Protein AF-A0A7D9JDL8-F1 (afdb_monomer_lite)

pLDDT: mean 74.22, std 21.0, range [29.42, 94.75]

Secondary structure (DSSP, 8-state):
---S---TT-EEEE-----------------------TTT-TTGGGT--S--TT--TTPPPPPEEEEEEEEEE-----TT-SS--EEEEEEEEE-GGGSTT-GGGGGSS-TTEEEEEEEEEEEEEGGGEEEEEEEEEGGG-SS-HHHHHHTSSSEEEEEEEEETTTTEEEPPPTTTS-------

Organism: Paramuricea clavata (NCBI:txid317549)

InterPro domains:
  IPR001025 Bromo adjacent homology (BAH) domain [PF01426] (50-173)
  IPR001025 Bromo adjacent homology (BAH) domain [PS51038] (44-173)
  IPR001025 Bromo adjacent homology (BAH) domain [SM00439] (42-173)
  IPR043151 Bromo adjacent homology (BAH) domain superfamily [G3DSA:2.30.30.490] (30-184)

Radius of gyration: 22.16 Å; chains: 1; bounding box: 60×51×59 Å

Foldseek 3Di:
DPPDDPPQQWWFFFQPPPPPPPVPPPPVPDPPPPPDDCVVVVPCVVVPPPDPPPDCPPPDDDTWIWRFPDKDWDPPPPVPDPDTFIKTKTFGKADLCRAPVHPVSVPPDDPQEIAGEDPDIDIDTPVRTDTIAGEAECVQDPDHPVVQPVVDPRYHYYHWHAYRVVSDTHGDDPVRHRPPPPDD

Structure (mmCIF, N/CA/C/O backbone):
data_AF-A0A7D9JDL8-F1
#
_entry.id   AF-A0A7D9JDL8-F1
#
loop_
_atom_site.group_PDB
_atom_site.id
_atom_site.type_symbol
_atom_site.label_atom_id
_atom_site.label_alt_id
_atom_site.label_comp_id
_atom_site.label_asym_id
_atom_site.label_entity_id
_atom_site.label_seq_id
_atom_site.pdbx_PDB_ins_code
_atom_site.Cartn_x
_atom_site.Cartn_y
_atom_site.Cartn_z
_atom_site.occupancy
_atom_site.B_iso_or_equiv
_atom_site.auth_seq_id
_atom_site.auth_comp_id
_atom_site.auth_asym_id
_atom_site.auth_atom_id
_atom_site.pdbx_PDB_model_num
ATOM 1 N N . MET A 1 1 ? -19.649 23.077 8.308 1.00 30.38 1 MET A N 1
ATOM 2 C CA . MET A 1 1 ? -20.491 22.086 9.010 1.00 30.38 1 MET A CA 1
ATOM 3 C C . MET A 1 1 ? -20.294 20.727 8.331 1.00 30.38 1 MET A C 1
ATOM 5 O O . MET A 1 1 ? -21.104 20.330 7.518 1.00 30.38 1 MET A O 1
ATOM 9 N N . PHE A 1 2 ? -19.155 20.070 8.585 1.00 30.47 2 PHE A N 1
ATOM 10 C CA . PHE A 1 2 ? -18.796 18.731 8.063 1.00 30.47 2 PHE A CA 1
ATOM 11 C C . PHE A 1 2 ? -18.402 17.808 9.229 1.00 30.47 2 PHE A C 1
ATOM 13 O O . PHE A 1 2 ? -17.437 17.055 9.185 1.00 30.47 2 PHE A O 1
ATOM 20 N N . LEU A 1 3 ? -19.135 17.930 10.332 1.00 36.91 3 LEU A N 1
ATOM 21 C CA . LEU A 1 3 ? -19.056 17.024 11.466 1.00 36.91 3 LEU A CA 1
ATOM 22 C C . LEU A 1 3 ? -20.367 16.261 11.454 1.00 36.91 3 LEU A C 1
ATOM 24 O O . LEU A 1 3 ? -21.379 16.869 11.779 1.00 36.91 3 LEU A O 1
ATOM 28 N N . LEU A 1 4 ? -20.338 15.011 10.987 1.00 34.53 4 LEU A N 1
ATOM 29 C CA . LEU A 1 4 ? -21.202 13.883 11.363 1.00 34.53 4 LEU A CA 1
ATOM 30 C C . LEU A 1 4 ? -21.017 12.773 10.313 1.00 34.53 4 LEU A C 1
ATOM 32 O O . LEU A 1 4 ? -21.373 12.945 9.152 1.00 34.53 4 LEU A O 1
ATOM 36 N N . GLY A 1 5 ? -20.450 11.637 10.730 1.00 32.81 5 GLY A N 1
ATOM 37 C CA . GLY A 1 5 ? -20.475 10.403 9.934 1.00 32.81 5 GLY A CA 1
ATOM 38 C C . GLY A 1 5 ? -19.151 9.931 9.328 1.00 32.81 5 GLY A C 1
ATOM 39 O O . GLY A 1 5 ? -19.154 9.368 8.238 1.00 32.81 5 GLY A O 1
ATOM 40 N N . LEU A 1 6 ? -18.014 10.090 10.013 1.00 34.62 6 LEU A N 1
ATOM 41 C CA . LEU A 1 6 ? -16.835 9.269 9.704 1.00 34.62 6 LEU A CA 1
ATOM 42 C C . LEU A 1 6 ? -17.062 7.856 10.260 1.00 34.62 6 LEU A C 1
ATOM 44 O O . LEU A 1 6 ? -16.602 7.514 11.348 1.00 34.62 6 LEU A O 1
ATOM 48 N N . ASN A 1 7 ? -17.785 7.028 9.499 1.00 35.50 7 ASN A N 1
ATOM 49 C CA . ASN A 1 7 ? -17.611 5.582 9.592 1.00 35.50 7 ASN A CA 1
ATOM 50 C C . ASN A 1 7 ? -16.109 5.310 9.424 1.00 35.50 7 ASN A C 1
ATOM 52 O O . ASN A 1 7 ? -15.508 5.744 8.438 1.00 35.50 7 ASN A O 1
ATOM 56 N N . ARG A 1 8 ? -15.490 4.658 10.415 1.00 42.56 8 ARG A N 1
ATOM 57 C CA . ARG A 1 8 ? -14.040 4.395 10.513 1.00 42.56 8 ARG A CA 1
ATOM 58 C C . ARG A 1 8 ? -13.533 3.365 9.484 1.00 42.56 8 ARG A C 1
ATOM 60 O O . ARG A 1 8 ? -12.759 2.482 9.815 1.00 42.56 8 ARG A O 1
ATOM 67 N N . THR A 1 9 ? -13.999 3.449 8.243 1.00 43.00 9 THR A N 1
ATOM 68 C CA . THR A 1 9 ? -13.564 2.627 7.100 1.00 43.00 9 THR A CA 1
ATOM 69 C C . THR A 1 9 ? -13.003 3.484 5.962 1.00 43.00 9 THR A C 1
A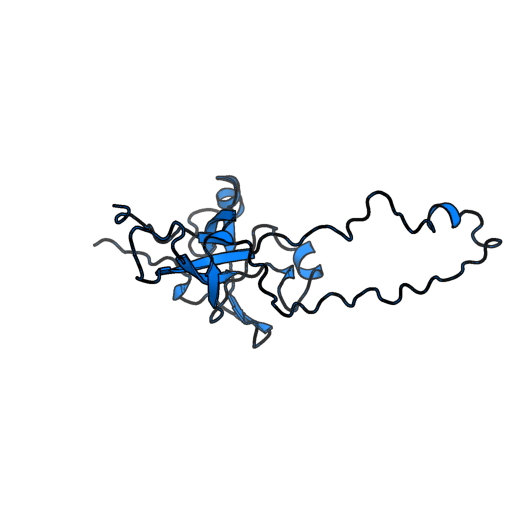TOM 71 O O . THR A 1 9 ? -12.722 2.989 4.871 1.00 43.00 9 THR A O 1
ATOM 74 N N . CYS A 1 10 ? -12.849 4.794 6.185 1.00 36.12 10 CYS A N 1
ATOM 75 C CA . CYS A 1 10 ? -12.261 5.709 5.214 1.00 36.12 10 CYS A CA 1
ATOM 76 C C . CYS A 1 10 ? -10.733 5.630 5.270 1.00 36.12 10 CYS A C 1
ATOM 78 O O . CYS A 1 10 ? -10.086 6.387 5.991 1.00 36.12 10 CYS A O 1
ATOM 80 N N . HIS A 1 11 ? -10.166 4.724 4.483 1.00 53.50 11 HIS A N 1
ATOM 81 C CA . HIS A 1 11 ? -8.738 4.698 4.193 1.00 53.50 11 HIS A CA 1
ATOM 82 C C . HIS A 1 11 ? -8.458 5.589 2.964 1.00 53.50 11 HIS A C 1
ATOM 84 O O . HIS A 1 11 ? -9.351 5.817 2.148 1.00 53.50 11 HIS A O 1
ATOM 90 N N . LEU A 1 12 ? -7.270 6.186 2.840 1.00 52.00 12 LEU A N 1
ATOM 91 C CA . LEU A 1 12 ? -6.959 7.092 1.724 1.00 52.00 12 LEU A CA 1
ATOM 92 C C . LEU A 1 12 ? -5.696 6.650 0.980 1.00 52.00 12 LEU A C 1
ATOM 94 O O . LEU A 1 12 ? -4.758 6.087 1.547 1.00 52.00 12 LEU A O 1
ATOM 98 N N . VAL A 1 13 ? -5.675 6.956 -0.313 1.00 47.75 13 VAL A N 1
ATOM 99 C CA . VAL A 1 13 ? -4.488 6.881 -1.156 1.00 47.75 13 VAL A CA 1
ATOM 100 C C . VAL A 1 13 ? -3.773 8.216 -1.034 1.00 47.75 13 VAL A C 1
ATOM 102 O O . VAL A 1 13 ? -4.297 9.268 -1.412 1.00 47.75 13 VAL A O 1
ATOM 105 N N . VAL A 1 14 ? -2.561 8.181 -0.498 1.00 43.88 14 VAL A N 1
ATOM 106 C CA . VAL A 1 14 ? -1.738 9.373 -0.321 1.00 43.88 14 VAL A CA 1
ATOM 107 C C . VAL A 1 14 ? -0.562 9.260 -1.285 1.00 43.88 14 VAL A C 1
ATOM 109 O O . VAL A 1 14 ? 0.191 8.289 -1.223 1.00 43.88 14 VAL A O 1
ATOM 112 N N . SER A 1 15 ? -0.332 10.249 -2.153 1.00 37.44 15 SER A N 1
ATOM 113 C CA . SER A 1 15 ? 0.959 10.358 -2.840 1.00 37.44 15 SER A CA 1
ATOM 114 C C . SER A 1 15 ? 2.001 10.834 -1.835 1.00 37.44 15 SER A C 1
ATOM 116 O O . SER A 1 15 ? 2.380 12.000 -1.773 1.00 37.44 15 SER A O 1
ATOM 118 N N . LEU A 1 16 ? 2.466 9.922 -0.993 1.00 35.41 16 LEU A N 1
ATOM 119 C CA . LEU A 1 16 ? 3.656 10.160 -0.205 1.00 35.41 16 LEU A CA 1
ATOM 120 C C . LEU A 1 16 ? 4.865 10.032 -1.131 1.00 35.41 16 LEU A C 1
ATOM 122 O O . LEU A 1 16 ? 5.422 8.948 -1.282 1.00 35.41 16 LEU A O 1
ATOM 126 N N . SER A 1 17 ? 5.335 11.157 -1.664 1.00 29.42 17 SER A N 1
ATOM 127 C CA . SER A 1 17 ? 6.759 11.344 -1.944 1.00 29.42 17 SER A CA 1
ATOM 128 C C . SER A 1 17 ? 7.499 11.563 -0.615 1.00 29.42 17 SER A C 1
ATOM 130 O O . SER A 1 17 ? 8.186 12.563 -0.425 1.00 29.42 17 SER A O 1
ATOM 132 N N . ILE A 1 18 ? 7.294 10.676 0.365 1.00 32.50 18 ILE A N 1
ATOM 133 C CA . ILE A 1 18 ? 8.200 10.616 1.505 1.00 32.50 18 ILE A CA 1
ATOM 134 C C . ILE A 1 18 ? 9.367 9.776 1.038 1.00 32.50 18 ILE A C 1
ATOM 136 O O . ILE A 1 18 ? 9.206 8.610 0.677 1.00 32.50 18 ILE A O 1
ATOM 140 N N . SER A 1 19 ? 10.531 10.410 1.060 1.00 31.20 19 SER A N 1
ATOM 141 C CA . SER A 1 19 ? 11.849 9.804 1.109 1.00 31.20 19 SER A CA 1
ATOM 142 C C . SER A 1 19 ? 11.923 8.880 2.324 1.00 31.20 19 SER A C 1
ATOM 144 O O . SER A 1 19 ? 12.571 9.142 3.330 1.00 31.20 19 SER A O 1
ATOM 146 N N . MET A 1 20 ? 11.236 7.745 2.234 1.00 30.97 20 MET A N 1
ATOM 147 C CA . MET A 1 20 ? 11.777 6.542 2.814 1.00 30.97 20 MET A CA 1
ATOM 148 C C . MET A 1 20 ? 13.122 6.389 2.119 1.00 30.97 20 MET A C 1
ATOM 150 O O . MET A 1 20 ? 13.188 6.483 0.889 1.00 30.97 20 MET A O 1
ATOM 154 N N . ALA A 1 21 ? 14.180 6.176 2.892 1.00 31.84 21 ALA A N 1
ATOM 155 C CA . ALA A 1 21 ? 15.341 5.472 2.387 1.00 31.84 21 ALA A CA 1
ATOM 156 C C . ALA A 1 21 ? 14.851 4.075 1.976 1.00 31.84 21 ALA A C 1
ATOM 158 O O . ALA A 1 21 ? 15.057 3.080 2.660 1.00 31.84 21 ALA A O 1
ATOM 159 N N . LEU A 1 22 ? 14.108 4.012 0.869 1.00 32.44 22 LEU A N 1
ATOM 160 C CA . LEU A 1 22 ? 14.162 2.875 -0.001 1.00 32.44 22 LEU A CA 1
ATOM 161 C C . LEU A 1 22 ? 15.651 2.699 -0.221 1.00 32.44 22 LEU A C 1
ATOM 163 O O . LEU A 1 22 ? 16.353 3.661 -0.549 1.00 32.44 22 LEU A O 1
ATOM 167 N N . ILE A 1 23 ? 16.117 1.483 0.011 1.00 37.50 23 ILE A N 1
ATOM 168 C CA . ILE A 1 23 ? 17.278 0.989 -0.697 1.00 37.50 23 ILE A CA 1
ATOM 169 C C . ILE A 1 23 ? 16.930 1.282 -2.152 1.00 37.50 23 ILE A C 1
ATOM 171 O O . ILE A 1 23 ? 16.104 0.591 -2.752 1.00 37.50 23 ILE A O 1
ATOM 175 N N . LEU A 1 24 ? 17.418 2.420 -2.656 1.00 32.19 24 LEU A N 1
ATOM 176 C CA . LEU A 1 24 ? 17.366 2.715 -4.066 1.00 32.19 24 LEU A CA 1
ATOM 177 C C . LEU A 1 24 ? 17.965 1.454 -4.680 1.00 32.19 24 LEU A C 1
ATOM 179 O O . LEU A 1 24 ? 19.016 1.011 -4.188 1.00 32.19 24 LEU A O 1
ATOM 183 N N . PRO A 1 25 ? 17.307 0.815 -5.669 1.00 36.47 25 PRO A N 1
ATOM 184 C CA . PRO A 1 25 ? 18.034 -0.161 -6.461 1.00 36.47 25 PRO A CA 1
ATOM 185 C C . PRO A 1 25 ? 19.350 0.532 -6.815 1.00 36.47 25 PRO A C 1
ATOM 187 O O . PRO A 1 25 ? 19.291 1.732 -7.127 1.00 36.47 25 PRO A O 1
ATOM 190 N N . PRO A 1 26 ? 20.508 -0.133 -6.624 1.00 32.75 26 PRO A N 1
ATOM 191 C CA . PRO A 1 26 ? 21.785 0.500 -6.902 1.00 32.75 26 PRO A CA 1
ATOM 192 C C . PRO A 1 26 ? 21.605 1.201 -8.234 1.00 32.75 26 PRO A C 1
ATOM 194 O O . PRO A 1 26 ? 21.107 0.580 -9.182 1.00 32.75 26 PRO A O 1
ATOM 197 N N . THR A 1 27 ? 21.871 2.511 -8.264 1.00 35.88 27 THR A N 1
ATOM 198 C CA . THR A 1 27 ? 21.974 3.220 -9.533 1.00 35.88 27 THR A CA 1
ATOM 199 C C . THR A 1 27 ? 22.737 2.278 -10.435 1.00 35.88 27 THR A C 1
ATOM 201 O O . THR A 1 27 ? 23.792 1.783 -10.025 1.00 35.88 27 THR A O 1
ATOM 204 N N . ILE A 1 28 ? 22.184 1.952 -11.602 1.00 44.97 28 ILE A N 1
ATOM 205 C CA . ILE A 1 28 ? 22.940 1.256 -12.637 1.00 44.97 28 ILE A CA 1
ATOM 206 C C . ILE A 1 28 ? 23.969 2.289 -13.107 1.00 44.97 28 ILE A C 1
ATOM 208 O O . ILE A 1 28 ? 23.844 2.904 -14.152 1.00 44.97 28 ILE A O 1
ATOM 212 N N . SER A 1 29 ? 24.933 2.595 -12.245 1.00 41.69 29 SER A N 1
ATOM 213 C CA . SER A 1 29 ? 26.002 3.545 -12.468 1.00 41.69 29 SER A CA 1
ATOM 214 C C . SER A 1 29 ? 27.197 2.846 -13.088 1.00 41.69 29 SER A C 1
ATOM 216 O O . SER A 1 29 ? 28.222 3.483 -13.225 1.00 41.69 29 SER A O 1
ATOM 218 N N . ASN A 1 30 ? 27.060 1.574 -13.473 1.00 43.72 30 ASN A N 1
ATOM 219 C CA . ASN A 1 30 ? 27.974 0.851 -14.346 1.00 43.72 30 ASN A CA 1
ATOM 220 C C . ASN A 1 30 ? 27.194 -0.274 -15.041 1.00 43.72 30 ASN A C 1
ATOM 222 O O . ASN A 1 30 ? 27.239 -1.426 -14.615 1.00 43.72 30 ASN A O 1
ATOM 226 N N . MET A 1 31 ? 26.445 0.045 -16.098 1.00 46.19 31 MET A N 1
ATOM 227 C CA . MET A 1 31 ? 26.263 -0.957 -17.147 1.00 46.19 31 MET A CA 1
ATOM 228 C C . MET A 1 31 ? 27.616 -0.982 -17.856 1.00 46.19 31 MET A C 1
ATOM 230 O O . MET A 1 31 ? 27.936 -0.057 -18.598 1.00 46.19 31 MET A O 1
ATOM 234 N N . GLU A 1 32 ? 28.477 -1.945 -17.519 1.00 51.28 32 GLU A N 1
ATOM 235 C CA . GLU A 1 32 ? 29.675 -2.182 -18.321 1.00 51.28 32 GLU A CA 1
ATOM 236 C C . GLU A 1 32 ? 29.197 -2.393 -19.757 1.00 51.28 32 GLU A C 1
ATOM 238 O O . GLU A 1 32 ? 28.489 -3.360 -20.046 1.00 51.28 32 GLU A O 1
ATOM 243 N N . PHE A 1 33 ? 29.531 -1.457 -20.649 1.00 55.22 33 PHE A N 1
ATOM 244 C CA . PHE A 1 33 ? 29.400 -1.679 -22.080 1.00 55.22 33 PHE A CA 1
ATOM 245 C C . PHE A 1 33 ? 30.353 -2.809 -22.428 1.00 55.22 33 PHE A C 1
ATOM 247 O O . PHE A 1 33 ? 31.533 -2.597 -22.711 1.00 55.22 33 PHE A O 1
ATOM 254 N N . HIS A 1 34 ? 29.843 -4.031 -22.353 1.00 62.25 34 HIS A N 1
ATOM 255 C CA . HIS A 1 34 ? 30.564 -5.183 -22.830 1.00 62.25 34 HIS A CA 1
ATOM 256 C C . HIS A 1 34 ? 30.683 -5.000 -24.340 1.00 62.25 34 HIS A C 1
ATOM 258 O O . HIS A 1 34 ? 29.689 -5.012 -25.068 1.00 62.25 34 HIS A O 1
ATOM 264 N N . LYS A 1 35 ? 31.898 -4.724 -24.810 1.00 67.50 35 LYS A N 1
ATOM 265 C CA . LYS A 1 35 ? 32.172 -4.641 -26.238 1.00 67.50 35 LYS A CA 1
ATOM 266 C C . LYS A 1 35 ? 32.136 -6.071 -26.766 1.00 67.50 35 LYS A C 1
ATOM 268 O O . LYS A 1 35 ? 33.035 -6.855 -26.472 1.00 67.50 35 LYS A O 1
ATOM 273 N N . TYR A 1 36 ? 31.045 -6.425 -27.435 1.00 75.94 36 TYR A N 1
ATOM 274 C CA . TYR A 1 36 ? 30.898 -7.729 -28.073 1.00 75.94 36 TYR A CA 1
ATOM 275 C C . TYR A 1 36 ? 31.704 -7.751 -29.370 1.00 75.94 36 TYR A C 1
ATOM 277 O O . TYR A 1 36 ? 31.821 -6.726 -30.043 1.00 75.94 36 TYR A O 1
ATOM 285 N N . ASP A 1 37 ? 32.282 -8.906 -29.685 1.00 82.81 37 ASP A N 1
ATOM 286 C CA . ASP A 1 37 ? 32.950 -9.130 -30.961 1.00 82.81 37 ASP A CA 1
ATOM 287 C C . ASP A 1 37 ? 31.902 -9.156 -32.086 1.00 82.81 37 ASP A C 1
ATOM 289 O O . ASP A 1 37 ? 30.947 -9.937 -32.040 1.00 82.81 37 ASP A O 1
ATOM 293 N N . GLU A 1 38 ? 32.052 -8.269 -33.069 1.00 78.88 38 GLU A N 1
ATOM 294 C CA . GLU A 1 38 ? 31.129 -8.144 -34.201 1.00 78.88 38 GLU A CA 1
ATOM 295 C C . GLU A 1 38 ? 31.294 -9.296 -35.204 1.00 78.88 38 GLU A C 1
ATOM 297 O O . GLU A 1 38 ? 30.359 -9.578 -35.948 1.00 78.88 38 GLU A O 1
ATOM 302 N N . ASP A 1 39 ? 32.421 -10.016 -35.184 1.00 84.56 39 ASP A N 1
ATOM 303 C CA . ASP A 1 39 ? 32.604 -11.210 -36.017 1.00 84.56 39 ASP A CA 1
ATOM 304 C C . ASP A 1 39 ? 31.838 -12.420 -35.447 1.00 84.56 39 ASP A C 1
ATOM 306 O O . ASP A 1 39 ? 31.309 -13.245 -36.198 1.00 84.56 39 ASP A O 1
ATOM 310 N N . GLU A 1 40 ? 31.719 -12.513 -34.117 1.00 90.56 40 GLU A N 1
ATOM 311 C CA . GLU A 1 40 ? 30.946 -13.560 -33.434 1.00 90.56 40 GLU A CA 1
ATOM 312 C C . GLU A 1 40 ? 29.445 -13.213 -33.363 1.00 90.56 40 GLU A C 1
ATOM 314 O O . GLU A 1 40 ? 28.590 -14.080 -33.564 1.00 90.56 40 GLU A O 1
ATOM 319 N N . TYR A 1 41 ? 29.106 -11.935 -33.130 1.00 84.31 41 TYR A N 1
ATOM 320 C CA . TYR A 1 41 ? 27.728 -11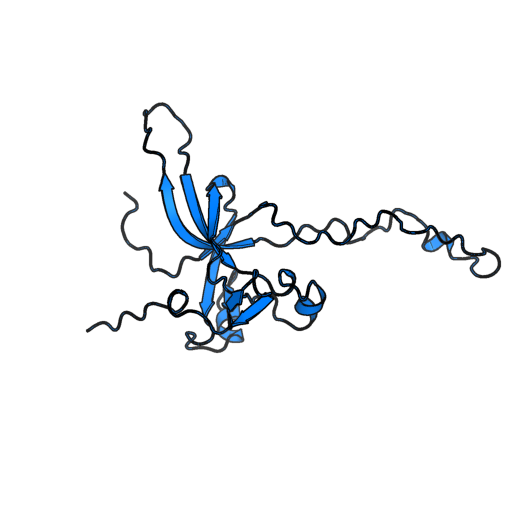.434 -33.027 1.00 84.31 41 TYR A CA 1
ATOM 321 C C . TYR A 1 41 ? 27.449 -10.271 -34.003 1.00 84.31 41 TYR A C 1
ATOM 323 O O . TYR A 1 41 ? 27.132 -9.159 -33.561 1.00 84.31 41 TYR A O 1
ATOM 331 N N . PRO A 1 42 ? 27.447 -10.515 -35.328 1.00 87.12 42 PRO A N 1
ATOM 332 C CA . PRO A 1 42 ? 27.342 -9.469 -36.359 1.00 87.12 42 PRO A CA 1
ATOM 333 C C . PRO A 1 42 ? 26.036 -8.668 -36.333 1.00 87.12 42 PRO A C 1
ATOM 335 O O . PRO A 1 42 ? 25.947 -7.586 -36.904 1.00 87.12 42 PRO A O 1
ATOM 338 N N . GLU A 1 43 ? 25.004 -9.165 -35.648 1.00 86.56 43 GLU A N 1
ATOM 339 C CA . GLU A 1 43 ? 23.704 -8.498 -35.523 1.00 86.56 43 GLU A CA 1
ATOM 340 C C . GLU A 1 43 ? 23.476 -7.855 -34.138 1.00 86.56 43 GLU A C 1
ATOM 342 O O . GLU A 1 43 ? 22.366 -7.397 -33.846 1.00 86.56 43 GLU A O 1
ATOM 347 N N . TYR A 1 44 ? 24.494 -7.796 -33.263 1.00 81.50 44 TYR A N 1
ATOM 348 C CA . TYR A 1 44 ? 24.370 -7.189 -31.926 1.00 81.50 44 TYR A CA 1
ATOM 349 C C . TYR A 1 44 ? 23.980 -5.701 -31.982 1.00 81.50 44 TYR A C 1
ATOM 351 O O . TYR A 1 44 ? 23.254 -5.223 -31.106 1.00 81.50 44 TYR A O 1
ATOM 359 N N . TYR A 1 45 ? 24.342 -4.997 -33.063 1.00 79.88 45 TYR A N 1
ATOM 360 C CA . TYR A 1 45 ? 23.959 -3.599 -33.302 1.00 79.88 45 TYR A CA 1
ATOM 361 C C . TYR A 1 45 ? 22.438 -3.360 -33.242 1.00 79.88 45 TYR A C 1
ATOM 363 O O . TYR A 1 45 ? 21.990 -2.260 -32.926 1.00 79.88 45 TYR A O 1
ATOM 371 N N . ARG A 1 46 ? 21.613 -4.391 -33.493 1.00 81.00 46 ARG A N 1
ATOM 372 C CA . ARG A 1 46 ? 20.146 -4.297 -33.376 1.00 81.00 46 ARG A CA 1
ATOM 373 C C . ARG A 1 46 ? 19.649 -4.177 -31.932 1.00 81.00 46 ARG A C 1
ATOM 375 O O . ARG A 1 46 ? 18.472 -3.891 -31.727 1.00 81.00 46 ARG A O 1
ATOM 382 N N . LYS A 1 47 ? 20.505 -4.447 -30.941 1.00 76.56 47 LYS A N 1
ATOM 383 C CA . LYS A 1 47 ? 20.193 -4.412 -29.501 1.00 76.56 47 LYS A CA 1
ATOM 384 C C . LYS A 1 47 ? 20.990 -3.361 -28.729 1.00 76.56 47 LYS A C 1
ATOM 386 O O . LYS A 1 47 ? 20.593 -3.020 -27.622 1.00 76.56 47 LYS A O 1
ATOM 391 N N . SER A 1 48 ? 22.095 -2.866 -29.287 1.00 65.06 48 SER A N 1
ATOM 392 C CA . SER A 1 48 ? 23.031 -1.961 -28.611 1.00 65.06 48 SER A CA 1
ATOM 393 C C . SER A 1 48 ? 22.624 -0.488 -28.638 1.00 65.06 48 SER A C 1
ATOM 395 O O . SER A 1 48 ? 23.387 0.352 -28.177 1.00 65.06 48 SER A O 1
ATOM 397 N N . SER A 1 49 ? 21.472 -0.137 -29.218 1.00 65.62 49 SER A N 1
ATOM 398 C CA . SER A 1 49 ? 20.993 1.240 -29.160 1.00 65.62 49 SER A CA 1
ATOM 399 C C . SER A 1 49 ? 20.564 1.570 -27.730 1.00 65.62 49 SER A C 1
ATOM 401 O O . SER A 1 49 ? 19.588 0.999 -27.241 1.00 65.62 49 SER A O 1
ATOM 403 N N . ASP A 1 50 ? 21.241 2.535 -27.106 1.00 60.25 50 ASP A N 1
ATOM 404 C CA . ASP A 1 50 ? 20.961 3.054 -25.752 1.00 60.25 50 ASP A CA 1
ATOM 405 C C . ASP A 1 50 ? 19.492 3.440 -25.545 1.00 60.25 50 ASP A C 1
ATOM 407 O O . ASP A 1 50 ? 18.957 3.414 -24.437 1.00 60.25 50 ASP A O 1
ATOM 411 N N . TYR A 1 51 ? 18.812 3.774 -26.639 1.00 61.81 51 TYR A N 1
ATOM 412 C CA . TYR A 1 51 ? 17.393 4.058 -26.663 1.00 61.81 51 TYR A CA 1
ATOM 413 C C . TYR A 1 51 ? 16.578 2.802 -27.000 1.00 61.81 51 TYR A C 1
ATOM 415 O O . TYR A 1 51 ? 16.156 2.583 -28.139 1.00 61.81 51 TYR A O 1
ATOM 423 N N . ILE A 1 52 ? 16.311 1.979 -25.984 1.00 65.94 52 ILE A N 1
ATOM 424 C CA . ILE A 1 52 ? 15.325 0.899 -26.085 1.00 65.94 52 ILE A CA 1
ATOM 425 C C . ILE A 1 52 ? 13.933 1.534 -26.046 1.00 65.94 52 ILE A C 1
ATOM 427 O O . ILE A 1 52 ? 13.405 1.892 -24.989 1.00 65.94 52 ILE A O 1
ATOM 431 N N . LYS A 1 53 ? 13.314 1.677 -27.220 1.00 65.50 53 LYS A N 1
ATOM 432 C CA . LYS A 1 53 ? 11.919 2.111 -27.333 1.00 65.50 53 LYS A CA 1
ATOM 433 C C . LYS A 1 53 ? 11.026 1.115 -26.582 1.00 65.50 53 LYS A C 1
ATOM 435 O O . LYS A 1 53 ? 10.919 -0.040 -26.983 1.00 65.50 53 LYS A O 1
ATOM 440 N N . GLY A 1 54 ? 10.385 1.570 -25.505 1.00 66.62 54 GLY A N 1
ATOM 441 C CA . GLY A 1 54 ? 9.573 0.719 -24.627 1.00 66.62 54 GLY A CA 1
ATOM 442 C C . GLY A 1 54 ? 10.296 0.201 -23.379 1.00 66.62 54 GLY A C 1
ATOM 443 O O . GLY A 1 54 ? 9.806 -0.738 -22.757 1.00 66.62 54 GLY A O 1
ATOM 444 N N . SER A 1 55 ? 11.438 0.785 -22.995 1.00 74.88 55 SER A N 1
ATOM 445 C CA . SER A 1 55 ? 12.012 0.524 -21.672 1.00 74.88 55 SER A CA 1
ATOM 446 C C . SER A 1 55 ? 11.074 1.010 -20.562 1.00 74.88 55 SER A C 1
ATOM 448 O O . SER A 1 55 ? 10.613 2.149 -20.581 1.00 74.88 55 SER A O 1
ATOM 450 N N . ASN A 1 56 ? 10.836 0.157 -19.563 1.00 75.69 56 ASN A N 1
ATOM 451 C CA . ASN A 1 56 ? 10.044 0.484 -18.372 1.00 75.69 56 ASN A CA 1
ATOM 452 C C . ASN A 1 56 ? 10.896 1.072 -17.229 1.00 75.69 56 ASN A C 1
ATOM 454 O O . ASN A 1 56 ? 10.443 1.107 -16.086 1.00 75.69 56 ASN A O 1
ATOM 458 N N . THR A 1 57 ? 12.126 1.523 -17.504 1.00 73.75 57 THR A N 1
ATOM 459 C CA . THR A 1 57 ? 13.019 2.108 -16.485 1.00 73.75 57 THR A CA 1
ATOM 460 C C . THR A 1 57 ? 12.441 3.354 -15.819 1.00 73.75 57 THR A C 1
ATOM 462 O O . THR A 1 57 ? 12.683 3.560 -14.634 1.00 73.75 57 THR A O 1
ATOM 465 N N . ASP A 1 58 ? 11.635 4.135 -16.541 1.00 77.19 58 ASP A N 1
ATOM 466 C CA . ASP A 1 58 ? 11.070 5.397 -16.044 1.00 77.19 58 ASP A CA 1
ATOM 467 C C . ASP A 1 58 ? 9.654 5.246 -15.462 1.00 77.19 58 ASP A C 1
ATOM 469 O O . ASP A 1 58 ? 8.972 6.239 -15.204 1.00 77.19 58 ASP A O 1
ATOM 473 N N . VAL A 1 59 ? 9.174 4.011 -15.261 1.00 82.12 59 VAL A N 1
ATOM 474 C CA . VAL A 1 59 ? 7.842 3.782 -14.687 1.00 82.12 59 VAL A CA 1
ATOM 475 C C . VAL A 1 59 ? 7.837 4.235 -13.220 1.00 82.12 59 VAL A C 1
ATOM 477 O O . VAL A 1 59 ? 8.601 3.699 -12.409 1.00 82.12 59 VAL A O 1
ATOM 480 N N . PRO A 1 60 ? 6.982 5.206 -12.841 1.00 85.75 60 PRO A N 1
ATOM 481 C CA . PRO A 1 60 ? 6.931 5.694 -11.473 1.00 85.75 60 PRO A CA 1
ATOM 482 C C . PRO A 1 60 ? 6.394 4.620 -10.525 1.00 85.75 60 PRO A C 1
ATOM 484 O O . PRO A 1 60 ? 5.622 3.737 -10.904 1.00 85.75 60 PRO A O 1
ATOM 487 N N . GLN A 1 61 ? 6.776 4.725 -9.254 1.00 85.56 61 GLN A N 1
ATOM 488 C CA . GLN A 1 61 ? 6.262 3.832 -8.220 1.00 85.56 61 GLN A CA 1
ATOM 489 C C . GLN A 1 61 ? 4.746 4.002 -8.035 1.00 85.56 61 GLN A C 1
ATOM 491 O O . GLN A 1 61 ? 4.234 5.120 -8.156 1.00 85.56 61 GLN A O 1
ATOM 496 N N . PRO A 1 62 ? 4.027 2.919 -7.682 1.00 89.19 62 PRO A N 1
ATOM 497 C CA . PRO A 1 62 ? 2.607 3.002 -7.378 1.00 89.19 62 PRO A CA 1
ATOM 498 C C . PRO A 1 62 ? 2.354 3.912 -6.171 1.00 89.19 62 PRO A C 1
ATOM 500 O O . PRO A 1 62 ? 3.232 4.137 -5.330 1.00 89.19 62 PRO A O 1
ATOM 503 N N . PHE A 1 63 ? 1.119 4.400 -6.052 1.00 90.31 63 PHE A N 1
ATOM 504 C CA . PHE A 1 63 ? 0.739 5.247 -4.928 1.00 90.31 63 PHE A CA 1
ATOM 505 C C . PHE A 1 63 ? 0.946 4.546 -3.584 1.00 90.31 63 PHE A C 1
ATOM 507 O O . PHE A 1 63 ? 0.718 3.337 -3.433 1.00 90.31 63 PHE A O 1
ATOM 514 N N . ARG A 1 64 ? 1.340 5.345 -2.591 1.00 89.62 64 ARG A N 1
ATOM 515 C CA . ARG A 1 64 ? 1.415 4.910 -1.201 1.00 89.62 64 ARG A CA 1
ATOM 516 C C . ARG A 1 64 ? 0.016 4.919 -0.599 1.00 89.62 64 ARG A C 1
ATOM 518 O O . ARG A 1 64 ? -0.843 5.727 -0.950 1.00 89.62 64 ARG A O 1
ATOM 525 N N . ILE A 1 65 ? -0.220 3.987 0.307 1.00 90.25 65 ILE A N 1
ATOM 526 C CA . ILE A 1 65 ? -1.532 3.793 0.910 1.00 90.25 65 ILE A CA 1
ATOM 527 C C . ILE A 1 65 ? -1.393 4.004 2.413 1.00 90.25 65 ILE A C 1
ATOM 529 O O . ILE A 1 65 ? -0.413 3.571 3.025 1.00 90.25 65 ILE A O 1
ATOM 533 N N . GLY A 1 66 ? -2.349 4.726 2.995 1.00 90.12 66 GLY A N 1
ATOM 534 C CA . GLY A 1 66 ? -2.324 5.079 4.404 1.00 90.12 66 GLY A CA 1
ATOM 535 C C . GLY A 1 66 ? -3.716 5.141 5.017 1.00 90.12 66 GLY A C 1
ATOM 536 O O . GLY A 1 66 ? -4.696 5.535 4.387 1.00 90.12 66 GLY A O 1
ATOM 537 N N . GLU A 1 67 ? -3.806 4.780 6.288 1.00 87.38 67 GLU A N 1
ATOM 538 C CA . GLU A 1 67 ? -5.001 5.019 7.090 1.00 87.38 67 GLU A CA 1
ATOM 539 C C . GLU A 1 67 ? -4.880 6.357 7.814 1.00 87.38 67 GLU A C 1
ATOM 541 O O . GLU A 1 67 ? -3.855 6.633 8.431 1.00 87.38 67 GLU A O 1
ATOM 546 N N . ILE A 1 68 ? -5.922 7.187 7.785 1.00 87.88 68 ILE A N 1
ATOM 547 C CA . ILE A 1 68 ? -5.923 8.437 8.548 1.00 87.88 68 ILE A CA 1
ATOM 548 C C . ILE A 1 68 ? -6.161 8.132 10.024 1.00 87.88 68 ILE A C 1
ATOM 550 O O . ILE A 1 68 ? -7.215 7.627 10.399 1.00 87.88 68 ILE A O 1
ATOM 554 N N . LEU A 1 69 ? -5.218 8.536 10.867 1.00 87.75 69 LEU A N 1
ATOM 555 C CA . LEU A 1 69 ? -5.367 8.495 12.318 1.00 87.75 69 LEU A CA 1
ATOM 556 C C . LEU A 1 69 ? -5.921 9.810 12.864 1.00 87.75 69 LEU A C 1
ATOM 558 O O . LEU A 1 69 ? -6.777 9.812 13.745 1.00 87.75 69 LEU A O 1
ATOM 562 N N . SER A 1 70 ? -5.432 10.944 12.358 1.00 88.00 70 SER A N 1
ATOM 563 C CA . SER A 1 70 ? -5.927 12.256 12.769 1.00 88.00 70 SER A CA 1
ATOM 564 C C . SER A 1 70 ? -5.763 13.311 11.683 1.00 88.00 70 SER A C 1
ATOM 566 O O . SER A 1 70 ? -4.891 13.225 10.817 1.00 88.00 70 SE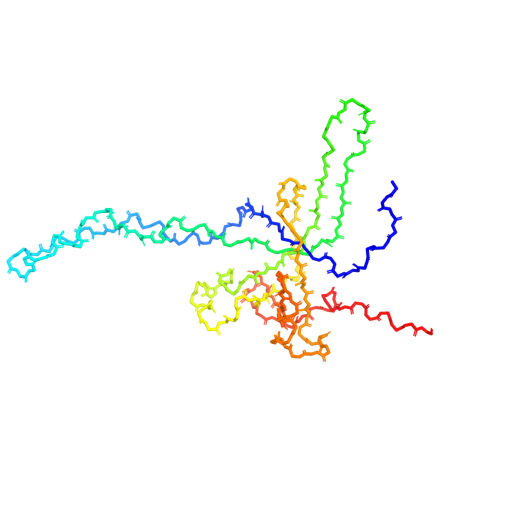R A O 1
ATOM 568 N N . ILE A 1 71 ? -6.622 14.325 11.753 1.00 90.06 71 ILE A N 1
ATOM 569 C CA . ILE A 1 71 ? -6.591 15.510 10.900 1.00 90.06 71 ILE A CA 1
ATOM 570 C C . ILE A 1 71 ? -6.313 16.696 11.814 1.00 90.06 71 ILE A C 1
ATOM 572 O O . ILE A 1 71 ? -7.025 16.913 12.793 1.00 90.06 71 ILE A O 1
ATOM 576 N N . THR A 1 72 ? -5.254 17.438 11.516 1.00 88.56 72 THR A N 1
ATOM 577 C CA . THR A 1 72 ? -4.807 18.586 12.306 1.00 88.56 72 THR A CA 1
ATOM 578 C C . THR A 1 72 ? -4.737 19.821 11.424 1.00 88.56 72 THR A C 1
ATOM 580 O O . THR A 1 72 ? -4.202 19.765 10.318 1.00 88.56 72 THR A O 1
ATOM 583 N N . CYS A 1 73 ? -5.251 20.938 11.929 1.00 83.75 73 CYS A N 1
ATOM 584 C CA . CYS A 1 73 ? -5.207 22.235 11.262 1.00 83.75 73 CYS A CA 1
ATOM 585 C C . CYS A 1 73 ? -4.597 23.249 12.228 1.00 83.75 73 CYS A C 1
ATOM 587 O O . CYS A 1 73 ? -4.934 23.247 13.415 1.00 83.75 73 CYS A O 1
ATOM 589 N N . LYS A 1 74 ? -3.715 24.130 11.749 1.00 75.44 74 LYS A N 1
ATOM 590 C CA . LYS A 1 74 ? -3.249 25.252 12.575 1.00 75.44 74 LYS A CA 1
ATOM 591 C C . LYS A 1 74 ? -4.358 26.296 12.702 1.00 75.44 74 LYS A C 1
ATOM 593 O O . LYS A 1 74 ? -4.941 26.710 11.709 1.00 75.44 74 LYS A O 1
ATOM 598 N N . ALA A 1 75 ? -4.618 26.745 13.927 1.00 59.88 75 ALA A N 1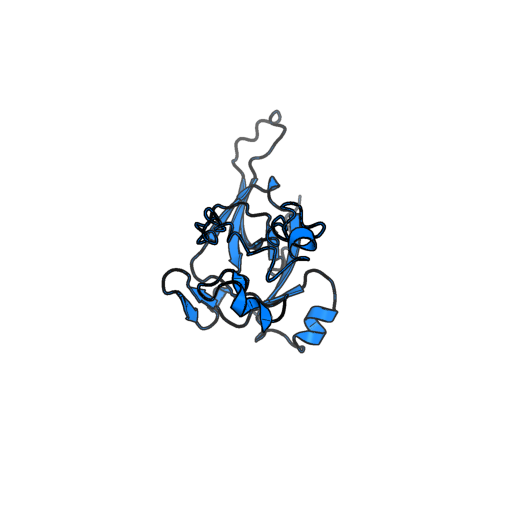
ATOM 599 C CA . ALA A 1 75 ? -5.712 27.655 14.266 1.00 59.88 75 ALA A CA 1
ATOM 600 C C . ALA A 1 75 ? -5.453 29.139 13.928 1.00 59.88 75 ALA A C 1
ATOM 602 O O . ALA A 1 75 ? -6.156 30.001 14.446 1.00 59.88 75 ALA A O 1
ATOM 603 N N . SER A 1 76 ? -4.470 29.479 13.085 1.00 55.66 76 SER A N 1
ATOM 604 C CA . SER A 1 76 ? -4.292 30.868 12.636 1.00 55.66 76 SER A CA 1
ATOM 605 C C . SER A 1 76 ? -5.267 31.153 11.492 1.00 55.66 76 SER A C 1
ATOM 607 O O . SER A 1 76 ? -4.893 31.259 10.333 1.00 55.66 76 SER A O 1
ATOM 609 N N . TYR A 1 77 ? -6.558 31.186 11.817 1.00 54.03 77 TYR A N 1
ATOM 610 C CA . TYR A 1 77 ? -7.607 31.598 10.894 1.00 54.03 77 TYR A CA 1
ATOM 611 C C . TYR A 1 77 ? -7.714 33.129 10.944 1.00 54.03 77 TYR A C 1
ATOM 613 O O . TYR A 1 77 ? -8.646 33.707 11.489 1.00 54.03 77 TYR A O 1
ATOM 621 N N . SER A 1 78 ? -6.744 33.840 10.375 1.00 53.72 78 SER A N 1
ATOM 622 C CA . SER A 1 78 ? -7.104 35.162 9.861 1.00 53.72 78 SER A CA 1
ATOM 623 C C . SER A 1 78 ? -7.943 34.911 8.613 1.00 53.72 78 SER A C 1
ATOM 625 O O . SER A 1 78 ? -7.514 34.172 7.734 1.00 53.72 78 SER A O 1
ATOM 627 N N . LEU A 1 79 ? -9.124 35.527 8.506 1.00 54.97 79 LEU A N 1
ATOM 628 C CA . LEU A 1 79 ? -10.060 35.433 7.364 1.00 54.97 79 LEU A CA 1
ATOM 629 C C . LEU A 1 79 ? -9.450 35.876 6.001 1.00 54.97 79 LEU A C 1
ATOM 631 O O . LEU A 1 79 ? -10.170 36.043 5.025 1.00 54.97 79 LEU A O 1
ATOM 635 N N . LYS A 1 80 ? -8.134 36.128 5.967 1.00 56.50 80 LYS A N 1
ATOM 636 C CA . LYS A 1 80 ? -7.312 36.626 4.863 1.00 56.50 80 LYS A CA 1
ATOM 637 C C . LYS A 1 80 ? -6.335 35.593 4.286 1.00 56.50 80 LYS A C 1
ATOM 639 O O . LYS A 1 80 ? -5.791 35.873 3.226 1.00 56.50 80 LYS A O 1
ATOM 644 N N . ASP A 1 81 ? -6.099 34.453 4.941 1.00 55.78 81 ASP A N 1
ATOM 645 C CA . ASP A 1 81 ? -5.215 33.417 4.389 1.00 55.78 81 ASP A CA 1
ATOM 646 C C . ASP A 1 81 ? -6.019 32.420 3.546 1.00 55.78 81 ASP A C 1
ATOM 648 O O . ASP A 1 81 ? -6.858 31.673 4.049 1.00 55.78 81 ASP A O 1
ATOM 652 N N . GLU A 1 82 ? -5.751 32.411 2.240 1.00 56.31 82 GLU A N 1
ATOM 653 C CA . GLU A 1 82 ? -6.462 31.607 1.235 1.00 56.31 82 GLU A CA 1
ATOM 654 C C . GLU A 1 82 ? -6.150 30.099 1.302 1.00 56.31 82 GLU A C 1
ATOM 656 O O . GLU A 1 82 ? -6.775 29.308 0.596 1.00 56.31 82 GLU A O 1
ATOM 661 N N . THR A 1 83 ? -5.219 29.653 2.158 1.00 58.19 83 THR A N 1
ATOM 662 C CA . THR A 1 83 ? -4.859 28.229 2.271 1.00 58.19 83 THR A CA 1
ATOM 663 C C . THR A 1 83 ? -4.705 27.781 3.725 1.00 58.19 83 THR A C 1
ATOM 665 O O . THR A 1 83 ? -3.790 28.179 4.441 1.00 58.19 83 THR A O 1
ATOM 668 N N . ALA A 1 84 ? -5.605 26.909 4.184 1.00 65.81 84 ALA A N 1
ATOM 669 C CA . ALA A 1 84 ? -5.463 26.258 5.483 1.00 65.81 84 ALA A CA 1
ATOM 670 C C . ALA A 1 84 ? -4.317 25.222 5.435 1.00 65.81 84 ALA A C 1
ATOM 672 O O . ALA A 1 84 ? -4.351 24.304 4.614 1.00 65.81 84 ALA A O 1
ATOM 673 N N . ASP A 1 85 ? -3.326 25.329 6.334 1.00 80.25 85 ASP A N 1
ATOM 674 C CA . ASP A 1 85 ? -2.268 24.317 6.547 1.00 80.25 85 ASP A CA 1
ATOM 675 C C . ASP A 1 85 ? -2.879 23.074 7.224 1.00 80.25 85 ASP A C 1
ATOM 677 O O . ASP A 1 85 ? -2.819 22.908 8.449 1.00 80.25 85 ASP A O 1
ATOM 681 N N . ILE A 1 86 ? -3.559 22.243 6.424 1.00 86.75 86 ILE A N 1
ATOM 682 C CA . ILE A 1 86 ? -4.184 20.988 6.855 1.00 86.75 86 ILE A CA 1
ATOM 683 C C . ILE A 1 86 ? -3.171 19.853 6.718 1.00 86.75 86 ILE A C 1
ATOM 685 O O . ILE A 1 86 ? -2.675 19.555 5.626 1.00 86.75 86 ILE A O 1
ATOM 689 N N . LYS A 1 87 ? -2.922 19.173 7.837 1.00 89.56 87 LYS A N 1
ATOM 690 C CA . LYS A 1 87 ? -2.013 18.032 7.935 1.00 89.56 87 LYS A CA 1
ATOM 691 C C . LYS A 1 87 ? -2.749 16.795 8.419 1.00 89.56 87 LYS A C 1
ATOM 693 O O . LYS A 1 87 ? -3.541 16.857 9.359 1.00 89.56 87 LYS A O 1
ATOM 698 N N . LEU A 1 88 ? -2.444 15.663 7.805 1.00 89.19 88 LEU A N 1
ATOM 699 C CA . LEU A 1 88 ? -2.997 14.356 8.130 1.00 89.19 88 LEU A CA 1
ATOM 700 C C . LEU A 1 88 ? -1.903 13.520 8.787 1.00 89.19 88 LEU A C 1
ATOM 702 O O . LEU A 1 88 ? -0.818 13.372 8.227 1.00 89.19 88 LEU A O 1
ATOM 706 N N . LYS A 1 89 ? -2.183 12.949 9.957 1.00 90.31 89 LYS A N 1
ATOM 707 C CA . LYS A 1 89 ? -1.368 11.872 10.519 1.00 90.31 89 LYS A CA 1
ATOM 708 C C . LYS A 1 89 ? -1.903 10.562 9.964 1.00 90.31 89 LYS A C 1
ATOM 710 O O . LYS A 1 89 ? -3.051 10.211 10.234 1.00 90.31 89 LYS A O 1
ATOM 715 N N . VAL A 1 90 ? -1.081 9.852 9.203 1.00 89.62 90 VAL A N 1
ATOM 716 C CA . VAL A 1 90 ? -1.449 8.593 8.555 1.00 89.62 90 VAL A CA 1
ATOM 717 C C . VAL A 1 90 ? -0.613 7.434 9.077 1.00 89.62 90 VAL A C 1
ATOM 719 O O . VAL A 1 90 ? 0.580 7.591 9.331 1.00 89.62 90 VAL A O 1
ATOM 722 N N . ARG A 1 91 ? -1.232 6.267 9.233 1.00 88.38 91 ARG A N 1
ATOM 723 C CA . ARG A 1 91 ? -0.567 4.989 9.484 1.00 88.38 91 ARG A CA 1
ATOM 724 C C . ARG A 1 91 ? -0.233 4.345 8.143 1.00 88.38 91 ARG A C 1
ATOM 726 O O . ARG A 1 91 ? -1.087 4.307 7.258 1.00 88.38 91 ARG A O 1
ATOM 733 N N . LYS A 1 92 ? 1.015 3.921 7.953 1.00 90.44 92 LYS A N 1
ATOM 734 C CA . LYS A 1 92 ? 1.492 3.442 6.648 1.00 90.44 92 LYS A CA 1
ATOM 735 C C . LYS A 1 92 ? 0.992 2.026 6.355 1.00 90.44 92 LYS A C 1
ATOM 737 O O . LYS A 1 92 ? 0.963 1.175 7.238 1.00 90.44 92 LYS A O 1
ATOM 742 N N . LEU A 1 93 ? 0.672 1.759 5.094 1.00 90.88 93 LEU A N 1
ATOM 743 C CA . LEU A 1 93 ? 0.538 0.400 4.586 1.00 90.88 93 LEU A CA 1
ATOM 744 C C . LEU A 1 93 ? 1.612 0.134 3.534 1.00 90.88 93 LEU A C 1
ATOM 746 O O . LEU A 1 93 ? 1.902 0.975 2.680 1.00 90.88 93 LEU A O 1
ATOM 750 N N . TYR A 1 94 ? 2.206 -1.046 3.625 1.00 91.69 94 TYR A N 1
ATOM 751 C CA . TYR A 1 94 ? 3.292 -1.504 2.777 1.00 91.69 94 TYR A CA 1
ATOM 752 C C . TYR A 1 94 ? 2.759 -2.436 1.700 1.00 91.69 94 TYR A C 1
ATOM 754 O O . TYR A 1 94 ? 1.996 -3.352 1.989 1.00 91.69 94 TYR A O 1
ATOM 762 N N . ARG A 1 95 ? 3.189 -2.238 0.455 1.00 92.81 95 ARG A N 1
ATOM 763 C CA . ARG A 1 95 ? 3.031 -3.271 -0.571 1.00 92.81 95 ARG A CA 1
ATOM 764 C C . ARG A 1 95 ? 4.110 -4.349 -0.393 1.00 92.81 95 ARG A C 1
ATOM 766 O O . ARG A 1 95 ? 5.160 -4.034 0.178 1.00 92.81 95 ARG A O 1
ATOM 773 N N . PRO A 1 96 ? 3.909 -5.587 -0.874 1.00 92.44 96 PRO A N 1
ATOM 774 C CA . PRO A 1 96 ? 4.906 -6.654 -0.760 1.00 92.44 96 PRO A CA 1
ATOM 775 C C . PRO A 1 96 ? 6.297 -6.250 -1.268 1.00 92.44 96 PRO A C 1
ATOM 777 O O . PRO A 1 96 ? 7.301 -6.520 -0.609 1.00 92.44 96 PRO A O 1
ATOM 780 N N . GLU A 1 97 ? 6.365 -5.504 -2.371 1.00 90.31 97 GLU A N 1
ATOM 781 C CA . GLU A 1 97 ? 7.606 -4.983 -2.948 1.00 90.31 97 GLU A CA 1
ATOM 782 C C . GLU A 1 97 ? 8.287 -3.885 -2.117 1.00 90.31 97 GLU A C 1
ATOM 784 O O . GLU A 1 97 ? 9.433 -3.529 -2.384 1.00 90.31 97 GLU A O 1
ATOM 789 N N . ASN A 1 98 ? 7.601 -3.318 -1.121 1.00 89.88 98 ASN A N 1
ATOM 790 C CA . ASN A 1 98 ? 8.160 -2.319 -0.210 1.00 89.88 98 ASN A CA 1
ATOM 791 C C . ASN A 1 98 ? 8.775 -2.931 1.057 1.00 89.88 98 ASN A C 1
ATOM 793 O O . ASN A 1 98 ? 9.337 -2.194 1.866 1.00 89.88 98 ASN A O 1
ATOM 797 N N . THR A 1 99 ? 8.654 -4.245 1.244 1.00 88.75 99 THR A N 1
ATOM 798 C CA . THR A 1 99 ? 9.287 -4.970 2.353 1.00 88.75 99 THR A CA 1
ATOM 799 C C . THR A 1 99 ? 10.756 -5.280 2.042 1.00 88.75 99 THR A C 1
ATOM 801 O O . THR A 1 99 ? 11.220 -5.097 0.914 1.00 88.75 99 THR A O 1
ATOM 804 N N . HIS A 1 100 ? 11.495 -5.817 3.018 1.00 87.62 100 HIS A N 1
ATOM 805 C CA . HIS A 1 100 ? 12.880 -6.270 2.822 1.00 87.62 100 HIS A CA 1
ATOM 806 C C . HIS A 1 100 ? 13.032 -7.333 1.712 1.00 87.62 100 HIS A C 1
ATOM 808 O O . HIS A 1 100 ? 14.123 -7.514 1.180 1.00 87.62 100 HIS A O 1
ATOM 814 N N . LYS A 1 101 ? 11.944 -8.022 1.335 1.00 84.94 101 LYS A N 1
ATOM 815 C CA . LYS A 1 101 ? 11.932 -9.044 0.275 1.00 84.94 101 LYS A CA 1
ATOM 816 C C . LYS A 1 101 ? 12.052 -8.445 -1.136 1.00 84.94 101 LYS A C 1
ATOM 818 O O . LYS A 1 101 ? 12.361 -9.166 -2.088 1.00 84.94 101 LYS A O 1
ATOM 823 N N . GLY A 1 102 ? 11.824 -7.136 -1.278 1.00 84.94 102 GLY A N 1
ATOM 824 C CA . GLY A 1 102 ? 11.958 -6.393 -2.529 1.00 84.94 102 GLY A CA 1
ATOM 825 C C . GLY A 1 102 ? 10.979 -6.823 -3.629 1.00 84.94 102 GLY A C 1
ATOM 826 O O . GLY A 1 102 ? 9.998 -7.529 -3.391 1.00 84.94 102 GLY A O 1
ATOM 827 N N . ALA A 1 103 ? 11.261 -6.407 -4.868 1.00 84.44 103 ALA A N 1
ATOM 828 C CA . ALA A 1 103 ? 10.350 -6.555 -6.012 1.00 84.44 103 ALA A CA 1
ATOM 829 C C . ALA A 1 103 ? 9.927 -8.004 -6.312 1.00 84.44 103 ALA A C 1
ATOM 831 O O . ALA A 1 103 ? 8.808 -8.235 -6.761 1.00 84.44 103 ALA A O 1
ATOM 832 N N . LYS A 1 104 ? 10.786 -8.989 -6.016 1.00 86.69 104 LYS A N 1
ATOM 833 C CA . LYS A 1 104 ? 10.500 -10.412 -6.263 1.00 86.69 104 LYS A CA 1
ATOM 834 C C . LYS A 1 104 ? 9.297 -10.917 -5.467 1.00 86.69 104 LYS A C 1
ATOM 836 O O . LYS A 1 104 ? 8.577 -11.791 -5.940 1.00 86.69 104 LYS A O 1
ATOM 841 N N . CYS A 1 105 ? 9.053 -10.345 -4.288 1.00 83.19 105 CYS A N 1
ATOM 842 C CA . CYS A 1 105 ? 7.901 -10.698 -3.464 1.00 83.19 105 CYS A CA 1
ATOM 843 C C . CYS A 1 105 ? 6.568 -10.307 -4.122 1.00 83.19 105 CYS A C 1
ATOM 845 O O . CYS A 1 105 ? 5.550 -10.954 -3.887 1.00 83.19 105 CYS A O 1
ATOM 847 N N . GLY A 1 106 ? 6.579 -9.278 -4.974 1.00 83.06 106 GLY A N 1
ATOM 848 C CA . GLY A 1 106 ? 5.407 -8.822 -5.719 1.00 83.06 106 GLY A CA 1
ATOM 849 C C . GLY A 1 106 ? 4.956 -9.778 -6.829 1.00 83.06 106 GLY A C 1
ATOM 850 O O . GLY A 1 106 ? 3.836 -9.664 -7.302 1.00 83.06 106 GLY A O 1
ATOM 851 N N . TYR A 1 107 ? 5.794 -10.731 -7.261 1.00 87.50 107 TYR A N 1
ATOM 852 C CA . TYR A 1 107 ? 5.474 -11.592 -8.413 1.00 87.50 107 TYR A CA 1
ATOM 853 C C . TYR A 1 107 ? 4.456 -12.691 -8.106 1.00 87.50 107 TYR A C 1
ATOM 855 O O . TYR A 1 107 ? 3.772 -13.160 -9.010 1.00 87.50 107 TYR A O 1
ATOM 863 N N . GLN A 1 108 ? 4.387 -13.128 -6.849 1.00 87.81 108 GLN A N 1
ATOM 864 C CA . GLN A 1 108 ? 3.519 -14.224 -6.403 1.00 87.81 108 GLN A CA 1
ATOM 865 C C . GLN A 1 108 ? 2.395 -13.745 -5.478 1.00 87.81 108 GLN A C 1
ATOM 867 O O . GLN A 1 108 ? 1.669 -14.563 -4.920 1.00 87.81 108 GLN A O 1
ATOM 872 N N . THR A 1 109 ? 2.279 -12.435 -5.271 1.00 91.81 109 THR A N 1
AT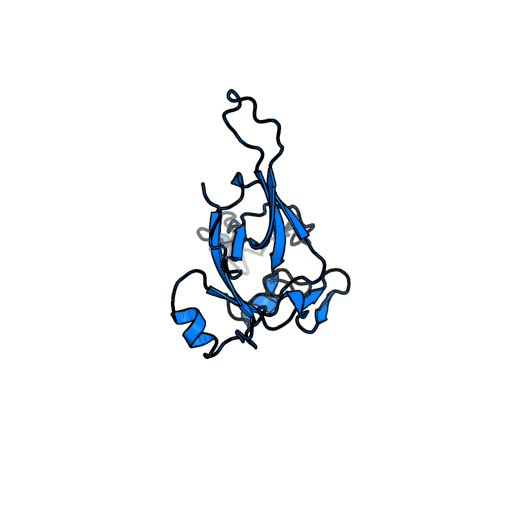OM 873 C CA . THR A 1 109 ? 1.292 -11.837 -4.373 1.00 91.81 109 THR A CA 1
ATOM 874 C C . THR A 1 109 ? 0.255 -11.054 -5.164 1.00 91.81 109 THR A C 1
ATOM 876 O O . THR A 1 109 ? 0.526 -10.553 -6.255 1.00 91.81 109 THR A O 1
ATOM 879 N N . ASP A 1 110 ? -0.953 -10.958 -4.613 1.00 92.81 110 ASP A N 1
ATOM 880 C CA . ASP A 1 110 ? -2.025 -10.188 -5.233 1.00 92.81 110 ASP A CA 1
ATOM 881 C C . ASP A 1 110 ? -1.678 -8.692 -5.234 1.00 92.81 110 ASP A C 1
ATOM 883 O O . ASP A 1 110 ? -1.234 -8.143 -4.226 1.00 92.81 110 ASP A O 1
ATOM 887 N N . TYR A 1 111 ? -1.970 -7.988 -6.332 1.00 91.75 111 TYR A N 1
ATOM 888 C CA . TYR A 1 111 ? -1.721 -6.539 -6.448 1.00 91.75 111 TYR A CA 1
ATOM 889 C C . TYR A 1 111 ? -2.449 -5.690 -5.390 1.00 91.75 111 TYR A C 1
ATOM 891 O O . TYR A 1 111 ? -2.039 -4.562 -5.086 1.00 91.75 111 TYR A O 1
ATOM 899 N N . ASN A 1 112 ? -3.540 -6.232 -4.842 1.00 93.19 112 ASN A N 1
ATOM 900 C CA . ASN A 1 112 ? -4.383 -5.584 -3.842 1.00 93.19 112 ASN A CA 1
ATOM 901 C C . ASN A 1 112 ? -4.006 -5.959 -2.396 1.00 93.19 112 ASN A C 1
ATOM 903 O O . ASN A 1 112 ? -4.634 -5.449 -1.464 1.00 93.19 112 ASN A O 1
ATOM 907 N N . LEU A 1 113 ? -3.002 -6.825 -2.203 1.00 94.50 113 LEU A N 1
ATOM 908 C CA . LEU A 1 113 ? -2.493 -7.207 -0.889 1.00 94.50 113 LEU A CA 1
ATOM 909 C C . LEU A 1 113 ? -1.595 -6.108 -0.314 1.00 94.50 113 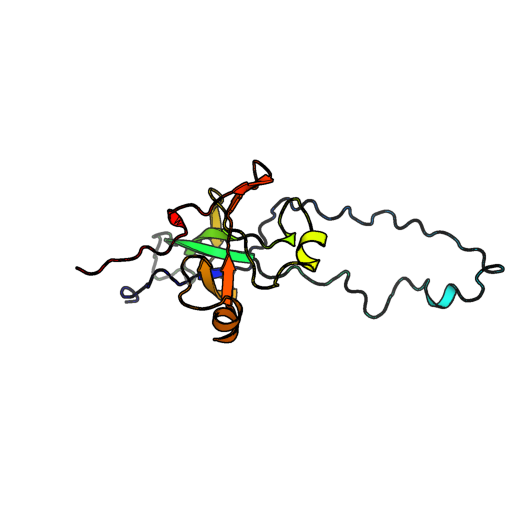LEU A C 1
ATOM 911 O O . LEU A 1 113 ? -0.712 -5.576 -0.989 1.00 94.50 113 LEU A O 1
ATOM 915 N N . LEU A 1 114 ? -1.798 -5.809 0.964 1.00 93.62 114 LEU A N 1
ATOM 916 C CA . LEU A 1 114 ? -0.986 -4.892 1.751 1.00 93.62 114 LEU A CA 1
ATOM 917 C C . LEU A 1 114 ? -0.549 -5.539 3.069 1.00 93.62 114 LEU A C 1
ATOM 919 O O . LEU A 1 114 ? -1.162 -6.486 3.558 1.00 93.62 114 LEU A O 1
ATOM 923 N N . TYR A 1 115 ? 0.483 -4.954 3.664 1.00 92.69 115 TYR A N 1
ATOM 924 C CA . TYR A 1 115 ? 0.934 -5.196 5.025 1.00 92.69 115 TYR A CA 1
ATOM 925 C C . TYR A 1 115 ? 0.691 -3.951 5.867 1.00 92.69 115 TYR A C 1
ATOM 927 O O . TYR A 1 115 ? 1.069 -2.839 5.484 1.00 92.69 115 TYR A O 1
ATOM 935 N N . CYS A 1 116 ? 0.063 -4.121 7.022 1.00 90.94 116 CYS A N 1
ATOM 936 C CA . CYS A 1 116 ? -0.227 -3.005 7.907 1.00 90.94 116 CYS A CA 1
ATOM 937 C C . CYS A 1 116 ? 0.984 -2.687 8.806 1.00 90.94 116 CYS A C 1
ATOM 939 O O . CYS A 1 116 ? 1.627 -3.601 9.320 1.00 90.94 116 CYS A O 1
ATOM 941 N N . SER A 1 117 ? 1.335 -1.411 9.000 1.00 87.75 117 SER A N 1
ATOM 942 C CA . SER A 1 117 ? 2.424 -1.049 9.920 1.00 87.75 117 SER A CA 1
ATOM 943 C C . SER A 1 117 ? 1.944 -0.999 11.374 1.00 87.75 117 SER A C 1
ATOM 945 O O . SER A 1 117 ? 0.845 -0.526 11.661 1.00 87.75 117 SER A O 1
ATOM 947 N N . ILE A 1 118 ? 2.773 -1.454 12.316 1.00 78.62 118 ILE A N 1
ATOM 948 C CA . ILE A 1 118 ? 2.424 -1.432 13.747 1.00 78.62 118 ILE A CA 1
ATOM 949 C C . ILE A 1 118 ? 2.630 -0.025 14.328 1.00 78.62 118 ILE A C 1
ATOM 951 O O . ILE A 1 118 ? 1.677 0.612 14.765 1.00 78.62 118 ILE A O 1
ATOM 955 N N . GLU A 1 119 ? 3.853 0.508 14.263 1.00 76.19 119 GLU A N 1
ATOM 956 C CA . GLU A 1 119 ? 4.205 1.788 14.911 1.00 76.19 119 GLU A CA 1
ATOM 957 C C . GLU A 1 119 ? 4.484 2.936 13.931 1.00 76.19 119 GLU A C 1
ATOM 959 O O . GLU A 1 119 ? 4.719 4.079 14.334 1.00 76.19 119 GLU A O 1
ATOM 964 N N . GLU A 1 120 ? 4.495 2.665 12.626 1.00 79.62 120 GLU A N 1
ATOM 965 C CA . GLU A 1 120 ? 4.914 3.676 11.664 1.00 79.62 120 GLU A CA 1
ATOM 966 C C . GLU A 1 120 ? 3.783 4.602 11.241 1.00 79.62 120 GLU A C 1
ATOM 968 O O . GLU A 1 120 ? 2.878 4.224 10.488 1.00 79.62 120 GLU A O 1
ATOM 973 N N . THR A 1 121 ? 3.919 5.862 11.651 1.00 86.94 121 THR A N 1
ATOM 974 C CA . THR A 1 121 ? 3.045 6.954 11.232 1.00 86.94 121 THR A CA 1
ATOM 975 C C . THR A 1 121 ? 3.828 8.024 10.478 1.00 86.94 121 THR A C 1
ATOM 977 O O . THR A 1 121 ? 5.021 8.222 10.701 1.00 86.94 121 THR A O 1
ATOM 980 N N . ALA A 1 122 ? 3.159 8.703 9.553 1.00 88.00 122 ALA A N 1
ATOM 981 C CA . ALA A 1 122 ? 3.694 9.821 8.790 1.00 88.00 122 ALA A CA 1
ATOM 982 C C . ALA A 1 122 ? 2.738 11.012 8.875 1.00 88.00 122 ALA A C 1
ATOM 984 O O . ALA A 1 122 ? 1.528 10.833 8.996 1.00 88.00 122 ALA A O 1
ATOM 985 N N . VAL A 1 123 ? 3.274 12.230 8.803 1.00 89.38 123 VAL A N 1
ATOM 986 C CA . VAL A 1 123 ? 2.468 13.450 8.690 1.00 89.38 123 VAL A CA 1
ATOM 987 C C . VAL A 1 123 ? 2.556 13.947 7.256 1.00 89.38 123 VAL A C 1
ATOM 989 O O . VAL A 1 123 ? 3.652 14.161 6.745 1.00 89.38 123 VAL A O 1
ATOM 992 N N . VAL A 1 124 ? 1.407 14.121 6.611 1.00 87.88 124 VAL A N 1
ATOM 993 C CA . VAL A 1 124 ? 1.300 14.512 5.200 1.00 87.88 124 VAL A CA 1
ATOM 994 C C . VAL A 1 124 ? 0.421 15.739 5.047 1.00 87.88 124 VAL A C 1
ATOM 996 O O . VAL A 1 124 ? -0.548 15.908 5.783 1.00 87.88 124 VAL A O 1
ATOM 999 N N . GLY A 1 125 ? 0.756 16.605 4.096 1.00 86.25 125 GLY A N 1
ATOM 1000 C CA . GLY A 1 125 ? -0.124 17.704 3.709 1.00 86.25 125 GLY A CA 1
ATOM 1001 C C . GLY A 1 125 ? -1.332 17.182 2.933 1.00 86.25 125 GLY A C 1
ATOM 1002 O O . GLY A 1 125 ? -1.231 16.189 2.213 1.00 86.25 125 GLY A O 1
ATOM 1003 N N . ILE A 1 126 ? -2.475 17.857 3.058 1.00 84.81 126 ILE A N 1
ATOM 1004 C CA . ILE A 1 126 ? -3.691 17.491 2.312 1.00 84.81 126 ILE A CA 1
ATOM 1005 C C . ILE A 1 126 ? -3.504 17.562 0.786 1.00 84.81 126 ILE A C 1
ATOM 1007 O O . ILE A 1 126 ? -4.143 16.823 0.049 1.00 84.81 126 ILE A O 1
ATOM 1011 N N . ASN A 1 127 ? -2.588 18.408 0.314 1.00 84.44 127 ASN A N 1
ATOM 1012 C CA . ASN A 1 127 ? -2.225 18.559 -1.097 1.00 84.44 127 ASN A CA 1
ATOM 1013 C C . ASN A 1 127 ? -1.544 17.319 -1.702 1.00 84.44 127 ASN A C 1
ATOM 1015 O O . ASN A 1 127 ? -1.497 17.189 -2.918 1.00 84.44 127 ASN A O 1
ATOM 1019 N N . MET A 1 128 ? -1.022 16.420 -0.866 1.00 85.50 128 MET A N 1
ATOM 1020 C CA . MET A 1 128 ? -0.417 15.150 -1.285 1.00 85.50 128 MET A CA 1
ATOM 1021 C C . MET A 1 128 ? -1.452 14.020 -1.372 1.00 85.50 128 MET A C 1
ATOM 1023 O O . MET A 1 128 ? -1.098 12.855 -1.544 1.00 85.50 128 MET A O 1
ATOM 1027 N N . LEU A 1 129 ? -2.735 14.320 -1.177 1.00 85.00 129 LEU A N 1
ATOM 1028 C CA . LEU A 1 129 ? -3.789 13.325 -1.242 1.00 85.00 129 LEU A CA 1
ATOM 1029 C C . LEU A 1 129 ? -4.305 13.190 -2.672 1.00 85.00 129 LEU A C 1
ATOM 1031 O O . LEU A 1 129 ? -4.738 14.172 -3.265 1.00 85.00 129 LEU A O 1
ATOM 1035 N N . ILE A 1 130 ? -4.286 11.970 -3.211 1.00 89.44 130 ILE A N 1
ATOM 1036 C CA . ILE A 1 130 ? -4.734 11.712 -4.588 1.00 89.44 130 ILE A CA 1
ATOM 1037 C C . ILE A 1 130 ? -6.180 11.229 -4.611 1.00 89.44 130 ILE A C 1
ATOM 1039 O O . ILE A 1 130 ? -6.953 11.621 -5.479 1.00 89.44 130 ILE A O 1
ATOM 1043 N N . GLY A 1 131 ? -6.565 10.385 -3.652 1.00 87.56 131 GLY A N 1
ATOM 1044 C CA . GLY A 1 131 ? -7.896 9.793 -3.651 1.00 87.56 131 GLY A CA 1
ATOM 1045 C C . GLY A 1 131 ? -8.194 8.956 -2.417 1.00 87.56 131 GLY A C 1
ATOM 1046 O O . GLY A 1 131 ? -7.391 8.845 -1.492 1.00 87.56 131 GLY A O 1
ATOM 1047 N N . LYS A 1 132 ? -9.385 8.360 -2.403 1.00 87.69 132 LYS A N 1
ATOM 1048 C CA . LYS A 1 132 ? -9.846 7.451 -1.351 1.00 87.69 132 LYS A CA 1
ATOM 1049 C C . LYS A 1 132 ? -9.702 6.003 -1.802 1.00 87.69 132 LYS A C 1
ATOM 1051 O O . LYS A 1 132 ? -9.956 5.707 -2.959 1.00 87.69 132 LYS A O 1
ATOM 1056 N N . CYS A 1 133 ? -9.369 5.110 -0.874 1.00 88.62 133 CYS A N 1
ATOM 1057 C CA . CYS A 1 133 ? -9.401 3.665 -1.096 1.00 88.62 133 CYS A CA 1
ATOM 1058 C C . CYS A 1 133 ? -10.089 2.949 0.068 1.00 88.62 133 CYS A C 1
ATOM 1060 O O . CYS A 1 133 ? -10.311 3.511 1.139 1.00 88.62 133 CYS A O 1
ATOM 1062 N N . PHE A 1 134 ? -10.421 1.682 -0.121 1.00 88.31 134 PHE A N 1
ATOM 1063 C CA . PHE A 1 134 ? -11.017 0.850 0.915 1.00 88.31 134 PHE A CA 1
ATOM 1064 C C . PHE A 1 134 ? -10.035 -0.235 1.297 1.00 88.31 134 PHE A C 1
ATOM 1066 O O . PHE A 1 134 ? -9.524 -0.946 0.438 1.00 88.31 134 PHE A O 1
ATOM 1073 N N . ILE A 1 135 ? -9.766 -0.349 2.589 1.00 89.19 135 ILE A N 1
ATOM 1074 C CA . ILE A 1 135 ? -8.845 -1.334 3.134 1.00 89.19 135 ILE A CA 1
ATOM 1075 C C . ILE A 1 135 ? -9.615 -2.130 4.179 1.00 89.19 135 ILE A C 1
ATOM 1077 O O . ILE A 1 135 ? -10.432 -1.577 4.914 1.00 89.19 135 ILE A O 1
ATOM 1081 N N . SER A 1 136 ? -9.428 -3.441 4.212 1.00 88.88 136 SER A N 1
ATOM 1082 C CA . SER A 1 136 ? -10.035 -4.302 5.225 1.00 88.88 136 SER A CA 1
ATOM 1083 C C . SER A 1 136 ? -9.089 -5.434 5.598 1.00 88.88 136 SER A C 1
ATOM 1085 O O . SER A 1 136 ? -8.343 -5.929 4.753 1.00 88.88 136 SER A O 1
ATOM 1087 N N . CYS A 1 137 ? -9.126 -5.832 6.866 1.00 90.62 137 CYS A N 1
ATOM 1088 C CA . CYS A 1 137 ? -8.470 -7.049 7.321 1.00 90.62 137 CYS A CA 1
ATOM 1089 C C . CYS A 1 137 ? -9.205 -8.252 6.721 1.00 90.62 137 CYS A C 1
ATOM 1091 O O . CYS A 1 137 ? -10.432 -8.300 6.804 1.00 90.62 137 CYS A O 1
ATOM 1093 N N . GLU A 1 138 ? -8.483 -9.211 6.138 1.00 91.00 138 GLU A N 1
ATOM 1094 C CA . GLU A 1 138 ? -9.094 -10.422 5.575 1.00 91.00 138 GLU A CA 1
ATOM 1095 C C . GLU A 1 138 ? -9.898 -11.199 6.622 1.00 91.00 138 GLU A C 1
ATOM 1097 O O . GLU A 1 138 ? -10.999 -11.654 6.328 1.00 91.00 138 GLU A O 1
ATOM 1102 N N . ALA A 1 139 ? -9.391 -11.290 7.854 1.00 88.50 139 ALA A N 1
ATOM 1103 C CA . ALA A 1 139 ? -10.074 -11.981 8.945 1.00 88.50 139 ALA A CA 1
ATOM 1104 C C . ALA A 1 139 ? -11.419 -11.330 9.337 1.00 88.50 139 ALA A C 1
ATOM 1106 O O . ALA A 1 139 ? -12.254 -11.987 9.953 1.00 88.50 139 ALA A O 1
ATOM 1107 N N . ASP A 1 140 ? -11.634 -10.061 8.966 1.00 87.56 140 ASP A N 1
ATOM 1108 C CA . ASP A 1 140 ? -12.856 -9.293 9.239 1.00 87.56 140 ASP A CA 1
ATOM 1109 C C . ASP A 1 140 ? -13.774 -9.182 7.996 1.00 87.56 140 ASP A C 1
ATOM 1111 O O . ASP A 1 140 ? -14.657 -8.310 7.949 1.00 87.56 140 ASP A O 1
ATOM 1115 N N . LEU A 1 141 ? -13.522 -9.967 6.941 1.00 86.44 141 LEU A N 1
ATOM 1116 C CA . LEU A 1 141 ? -14.363 -10.019 5.745 1.00 86.44 141 LEU A CA 1
ATOM 1117 C C . LEU A 1 141 ? -15.418 -11.123 5.874 1.00 86.44 141 LEU A C 1
ATOM 1119 O O . LEU A 1 141 ? -15.095 -12.282 6.105 1.00 86.44 141 LEU A O 1
ATOM 1123 N N . ASP A 1 142 ? -16.679 -10.768 5.618 1.00 87.31 142 ASP A N 1
ATOM 1124 C CA . ASP A 1 142 ? -17.791 -11.730 5.532 1.00 87.31 142 ASP A CA 1
ATOM 1125 C C . ASP A 1 142 ? -17.795 -12.521 4.205 1.00 87.31 142 ASP A C 1
ATOM 1127 O O . ASP A 1 142 ? -18.617 -13.412 4.000 1.00 87.31 142 ASP A O 1
ATOM 1131 N N . LEU A 1 143 ? -16.910 -12.157 3.273 1.00 90.75 143 LEU A N 1
ATOM 1132 C CA . LEU A 1 143 ? -16.837 -12.664 1.903 1.00 90.75 143 LEU A CA 1
ATOM 1133 C C . LEU A 1 143 ? -15.403 -13.056 1.560 1.00 90.75 143 LEU A C 1
ATOM 1135 O O . LEU A 1 143 ? -14.451 -12.620 2.209 1.00 90.75 143 LEU A O 1
ATOM 1139 N N . SER A 1 144 ? -15.233 -13.816 0.477 1.00 93.50 144 SER A N 1
ATOM 1140 C CA . SER A 1 144 ? -13.894 -14.112 -0.027 1.00 93.50 144 SER A CA 1
ATOM 1141 C C . SER A 1 144 ? -13.179 -12.839 -0.503 1.00 93.50 144 SER A C 1
ATOM 1143 O O . SER A 1 144 ? -13.799 -11.890 -0.992 1.00 93.50 144 SER A O 1
ATOM 1145 N N . VAL A 1 145 ? -11.844 -12.829 -0.432 1.00 92.94 145 VAL A N 1
ATOM 1146 C CA . VAL A 1 145 ? -11.011 -11.714 -0.927 1.00 92.94 145 VAL A CA 1
ATOM 1147 C C . VAL A 1 145 ? -11.336 -11.366 -2.382 1.00 92.94 145 VAL A C 1
ATOM 1149 O O . VAL A 1 145 ? -11.410 -10.191 -2.749 1.00 92.94 145 VAL A O 1
ATOM 1152 N N . ARG A 1 146 ? -11.572 -12.383 -3.217 1.00 93.94 146 ARG A N 1
ATOM 1153 C CA . ARG A 1 146 ? -11.909 -12.205 -4.633 1.00 93.94 146 ARG A CA 1
ATOM 1154 C C . ARG A 1 146 ? -13.241 -11.482 -4.820 1.00 93.94 146 ARG A C 1
ATOM 1156 O O . ARG A 1 146 ? -13.331 -10.579 -5.642 1.00 93.94 146 ARG A O 1
ATOM 1163 N N . GLU A 1 147 ? -14.266 -11.852 -4.060 1.00 94.75 147 GLU A N 1
ATOM 1164 C CA . GLU A 1 147 ? -15.565 -11.173 -4.119 1.00 94.75 147 GLU A CA 1
ATOM 1165 C C . GLU A 1 147 ? -15.470 -9.751 -3.570 1.00 94.75 147 GLU A C 1
ATOM 1167 O O . GLU A 1 147 ? -15.987 -8.826 -4.189 1.00 94.75 147 GLU A O 1
ATOM 1172 N N . TYR A 1 148 ? -14.762 -9.549 -2.453 1.00 90.81 148 TYR A N 1
ATOM 1173 C CA . TYR A 1 148 ? -14.546 -8.222 -1.875 1.00 90.81 148 TYR A CA 1
ATOM 1174 C C . TYR A 1 148 ? -13.856 -7.276 -2.864 1.00 90.81 148 TYR A C 1
ATOM 1176 O O . TYR A 1 148 ? -14.311 -6.151 -3.064 1.00 90.81 148 TYR A O 1
ATOM 1184 N N . THR A 1 149 ? -12.785 -7.733 -3.513 1.00 92.12 149 THR A N 1
ATOM 1185 C CA . THR A 1 149 ? -12.054 -6.940 -4.513 1.00 92.12 149 THR A CA 1
ATOM 1186 C C . THR A 1 149 ? -12.868 -6.704 -5.787 1.00 92.12 149 THR A C 1
ATOM 1188 O O . THR A 1 149 ? -12.759 -5.634 -6.378 1.00 92.12 149 THR A O 1
ATOM 1191 N N . ALA A 1 150 ? -13.744 -7.635 -6.178 1.00 94.19 150 ALA A N 1
ATOM 1192 C CA . ALA A 1 150 ? -14.623 -7.480 -7.338 1.00 94.19 150 ALA A CA 1
ATOM 1193 C C . ALA A 1 150 ? -15.792 -6.496 -7.123 1.00 94.19 150 ALA A C 1
ATOM 1195 O O . ALA A 1 150 ? -16.398 -6.051 -8.095 1.00 94.19 150 ALA A O 1
ATOM 1196 N N . GLN A 1 151 ? -16.113 -6.119 -5.878 1.00 91.88 151 GLN A N 1
ATOM 1197 C CA . GLN A 1 151 ? -17.203 -5.174 -5.584 1.00 91.88 151 GLN A CA 1
ATOM 1198 C C . GLN A 1 151 ? -16.952 -3.745 -6.084 1.00 91.88 151 GLN A C 1
ATOM 1200 O O . GLN A 1 151 ? -17.877 -2.932 -6.086 1.00 91.88 151 GLN A O 1
ATOM 1205 N N . GLY A 1 152 ? -15.716 -3.386 -6.434 1.00 89.56 152 GLY A N 1
ATOM 1206 C CA . GLY A 1 152 ? -15.425 -2.068 -6.988 1.00 89.56 152 GLY A CA 1
ATOM 1207 C C . GLY A 1 152 ? -13.941 -1.706 -7.005 1.00 89.56 152 GLY A C 1
ATOM 1208 O O . GLY A 1 152 ? -13.115 -2.461 -6.494 1.00 89.56 152 GLY A O 1
ATOM 1209 N N . PRO A 1 153 ? -13.608 -0.536 -7.575 1.00 90.62 153 PRO A N 1
ATOM 1210 C CA . PRO A 1 153 ? -12.234 -0.050 -7.671 1.00 90.62 153 PRO A CA 1
ATOM 1211 C C . PRO A 1 153 ? -11.644 0.311 -6.298 1.00 90.62 153 PRO A C 1
ATOM 1213 O O . PRO A 1 153 ? -12.372 0.508 -5.323 1.00 90.62 153 PRO A O 1
ATOM 1216 N N . ASP A 1 154 ? -10.314 0.418 -6.245 1.00 90.31 154 ASP A N 1
ATOM 1217 C CA . ASP A 1 154 ? -9.539 0.895 -5.088 1.00 90.31 154 ASP A CA 1
ATOM 1218 C C . ASP A 1 154 ? -9.781 0.114 -3.785 1.00 90.31 154 ASP A C 1
ATOM 1220 O O . ASP A 1 154 ? -9.758 0.674 -2.683 1.00 90.31 154 ASP A O 1
ATOM 1224 N N . ARG A 1 155 ? -10.014 -1.199 -3.905 1.00 90.81 155 ARG A N 1
ATOM 1225 C CA . ARG A 1 155 ? -10.208 -2.121 -2.781 1.00 90.81 155 ARG A CA 1
ATOM 1226 C C . ARG A 1 155 ? -8.957 -2.947 -2.525 1.00 90.81 155 ARG A C 1
ATOM 1228 O O . ARG A 1 155 ? -8.589 -3.812 -3.313 1.00 90.81 155 ARG A O 1
ATOM 1235 N N . PHE A 1 156 ? -8.357 -2.703 -1.374 1.00 93.00 156 PHE A N 1
ATOM 1236 C CA . PHE A 1 156 ? -7.187 -3.395 -0.862 1.00 93.00 156 PHE A CA 1
ATOM 1237 C C . PHE A 1 156 ? -7.549 -4.183 0.390 1.00 93.00 156 PHE A C 1
ATOM 1239 O O . PHE A 1 156 ? -8.560 -3.924 1.052 1.00 93.00 156 PHE A O 1
ATOM 1246 N N . TYR A 1 157 ? -6.704 -5.142 0.731 1.00 92.69 157 TYR A N 1
ATOM 1247 C CA . TYR A 1 157 ? -6.854 -5.931 1.942 1.00 92.69 157 TYR A CA 1
ATOM 1248 C C . TYR A 1 157 ? -5.485 -6.263 2.529 1.00 92.69 157 TYR A C 1
ATOM 1250 O O . TYR A 1 157 ? -4.466 -6.186 1.843 1.00 92.69 157 TYR A O 1
ATOM 1258 N N . PHE A 1 158 ? -5.458 -6.610 3.808 1.00 93.25 158 PHE A N 1
ATOM 1259 C CA . PHE A 1 158 ? -4.249 -7.065 4.486 1.00 93.25 158 PHE A CA 1
ATOM 1260 C C . PHE A 1 158 ? -4.558 -8.280 5.353 1.00 93.25 158 PHE A C 1
ATOM 1262 O O . PHE A 1 158 ? -5.696 -8.479 5.785 1.00 93.25 158 PHE A O 1
ATOM 1269 N N . ARG A 1 159 ? -3.530 -9.096 5.576 1.00 93.31 159 ARG A N 1
ATOM 1270 C CA . ARG A 1 159 ? -3.600 -10.332 6.373 1.00 93.31 159 ARG A CA 1
ATOM 1271 C C . ARG A 1 159 ? -2.687 -10.288 7.587 1.00 93.31 159 ARG A C 1
ATOM 1273 O O . ARG A 1 159 ? -3.009 -10.852 8.621 1.00 93.31 159 ARG A O 1
ATOM 1280 N N . GLU A 1 160 ? -1.562 -9.603 7.433 1.00 93.50 160 GLU A N 1
ATOM 1281 C CA . GLU A 1 160 ? -0.449 -9.606 8.370 1.00 93.50 160 GLU A CA 1
ATOM 1282 C C . GLU A 1 160 ? 0.067 -8.174 8.547 1.00 93.50 160 GLU A C 1
ATOM 1284 O O . GLU A 1 160 ? -0.127 -7.298 7.687 1.00 93.50 160 GLU A O 1
ATOM 1289 N N . ALA A 1 161 ? 0.746 -7.942 9.663 1.00 92.69 161 ALA A N 1
ATOM 1290 C CA . ALA A 1 161 ? 1.470 -6.714 9.922 1.00 92.69 161 ALA A CA 1
ATOM 1291 C C . ALA A 1 161 ? 2.940 -6.859 9.535 1.00 92.69 161 ALA A C 1
ATOM 1293 O O . ALA A 1 161 ? 3.522 -7.932 9.641 1.00 92.69 161 ALA A O 1
ATOM 1294 N N . TYR A 1 162 ? 3.555 -5.764 9.094 1.00 92.25 162 TYR A N 1
ATOM 1295 C CA . TYR A 1 162 ? 4.987 -5.721 8.822 1.00 92.25 162 TYR A CA 1
ATOM 1296 C C . TYR A 1 162 ? 5.670 -4.701 9.721 1.00 92.25 162 TYR A C 1
ATOM 1298 O O . TYR A 1 162 ? 5.283 -3.526 9.776 1.00 92.25 162 TYR A O 1
ATOM 1306 N N . ASN A 1 163 ? 6.726 -5.151 10.390 1.00 90.44 163 ASN A N 1
ATOM 1307 C CA . ASN A 1 163 ? 7.566 -4.323 11.229 1.00 90.44 163 ASN A CA 1
ATOM 1308 C C . ASN A 1 163 ? 8.870 -4.013 10.489 1.00 90.44 163 ASN A C 1
ATOM 1310 O O . ASN A 1 163 ? 9.745 -4.860 10.345 1.00 90.44 163 ASN A O 1
ATOM 1314 N N . ALA A 1 164 ? 9.026 -2.780 10.002 1.00 87.38 164 ALA A N 1
ATOM 1315 C CA . ALA A 1 164 ? 10.207 -2.417 9.219 1.00 87.38 164 ALA A CA 1
ATOM 1316 C C . ALA A 1 164 ? 11.505 -2.371 10.046 1.00 87.38 164 ALA A C 1
ATOM 1318 O O . ALA A 1 164 ? 12.582 -2.471 9.461 1.00 87.38 164 ALA A O 1
ATOM 1319 N N . LYS A 1 165 ? 11.416 -2.232 11.381 1.00 87.75 165 LYS A N 1
ATOM 1320 C CA . LYS A 1 165 ? 12.588 -2.207 12.272 1.00 87.75 165 LYS A CA 1
ATOM 1321 C C . LYS A 1 165 ? 13.182 -3.604 12.446 1.00 87.75 165 LYS A C 1
ATOM 1323 O O . LYS A 1 165 ? 14.395 -3.754 12.363 1.00 87.75 165 LYS A O 1
ATOM 1328 N N . THR A 1 166 ? 12.332 -4.603 12.690 1.00 88.38 166 THR A N 1
ATOM 1329 C CA . THR A 1 166 ? 12.742 -6.010 12.860 1.00 88.38 166 THR A CA 1
ATOM 1330 C C . THR A 1 166 ? 12.787 -6.766 11.536 1.00 88.38 166 THR A C 1
ATOM 1332 O O . THR A 1 166 ? 13.418 -7.810 11.452 1.00 88.38 166 THR A O 1
ATOM 1335 N N . GLN A 1 167 ? 12.169 -6.211 10.488 1.00 89.62 167 GLN A N 1
ATOM 1336 C CA . GLN A 1 167 ? 11.954 -6.845 9.185 1.00 89.62 167 GLN A CA 1
ATOM 1337 C C . GLN A 1 167 ? 11.093 -8.112 9.261 1.00 89.62 167 GLN A C 1
ATOM 1339 O O . GLN A 1 167 ? 11.112 -8.934 8.345 1.00 89.62 167 GLN A O 1
ATOM 1344 N N . GLU A 1 168 ? 10.289 -8.241 10.311 1.00 90.12 168 GLU A N 1
ATOM 1345 C CA . GLU A 1 168 ? 9.446 -9.406 10.549 1.00 90.12 168 GLU A CA 1
ATOM 1346 C C . GLU A 1 168 ? 7.995 -9.145 10.143 1.00 90.12 168 GLU A C 1
ATOM 1348 O O . GLU A 1 168 ? 7.508 -8.008 10.100 1.00 90.12 168 GLU A O 1
ATOM 1353 N N . VAL A 1 169 ? 7.328 -10.240 9.788 1.00 91.44 169 VAL A N 1
ATOM 1354 C CA . VAL A 1 169 ? 5.895 -10.273 9.522 1.00 91.44 169 VAL A CA 1
ATOM 1355 C C . VAL A 1 169 ? 5.236 -10.857 10.763 1.00 91.44 169 VAL A C 1
ATOM 1357 O O . VAL A 1 169 ? 5.591 -11.951 11.196 1.00 91.44 169 VAL A O 1
ATOM 1360 N N . GLU A 1 170 ? 4.322 -10.096 11.345 1.00 92.75 170 GLU A N 1
ATOM 1361 C CA . GLU A 1 170 ? 3.679 -10.379 12.623 1.00 92.75 170 GLU A CA 1
ATOM 1362 C C . GLU A 1 170 ? 2.156 -10.425 12.442 1.00 92.75 170 GLU A C 1
ATOM 1364 O O . GLU A 1 170 ? 1.607 -9.983 11.425 1.00 92.75 170 GLU A O 1
ATOM 1369 N N . ASP A 1 171 ? 1.455 -10.921 13.458 1.00 90.62 171 ASP A N 1
ATOM 1370 C CA . ASP A 1 171 ? -0.002 -10.872 13.484 1.00 90.62 171 ASP A CA 1
ATOM 1371 C C . ASP A 1 171 ? -0.516 -9.429 13.526 1.00 90.62 171 ASP A C 1
ATOM 1373 O O . ASP A 1 171 ? 0.076 -8.526 14.121 1.00 90.62 171 ASP A O 1
ATOM 1377 N N . VAL A 1 172 ? -1.677 -9.216 12.909 1.00 88.81 172 VAL A N 1
ATOM 1378 C CA . VAL A 1 172 ? -2.328 -7.906 12.852 1.00 88.81 172 VAL A CA 1
ATOM 1379 C C . VAL A 1 172 ? -2.671 -7.412 14.267 1.00 88.81 172 VAL A C 1
ATOM 1381 O O . VAL A 1 172 ? -3.479 -8.045 14.962 1.00 88.81 172 VAL A O 1
ATOM 1384 N N . PRO A 1 173 ? -2.160 -6.237 14.688 1.00 85.75 173 PRO A N 1
ATOM 1385 C CA . PRO A 1 173 ? -2.532 -5.643 15.963 1.00 85.75 173 PRO A CA 1
ATOM 1386 C C . PRO A 1 173 ? -4.040 -5.402 16.056 1.00 85.75 173 PRO A C 1
ATOM 1388 O O . PRO A 1 173 ? -4.690 -5.005 15.089 1.00 85.75 173 PRO A O 1
ATOM 1391 N N . SER A 1 174 ? -4.607 -5.547 17.253 1.00 84.50 174 SER A N 1
ATOM 1392 C CA . SER A 1 174 ? -6.045 -5.337 17.485 1.00 84.50 174 SER A CA 1
ATOM 1393 C C . SER A 1 174 ? -6.541 -3.937 17.094 1.00 84.50 174 SER A C 1
ATOM 1395 O O . SER A 1 174 ? -7.720 -3.778 16.806 1.00 84.50 174 SER A O 1
ATOM 1397 N N . GLU A 1 175 ? -5.658 -2.936 17.034 1.00 81.38 175 GLU A N 1
ATOM 1398 C CA . GLU A 1 175 ? -5.973 -1.571 16.582 1.00 81.38 175 GLU A CA 1
ATOM 1399 C C . GLU A 1 175 ? -6.288 -1.450 15.083 1.00 81.38 175 GLU A C 1
ATOM 1401 O O . GLU A 1 175 ? -6.822 -0.431 14.645 1.00 81.38 175 GLU A O 1
ATOM 1406 N N . TRP A 1 176 ? -5.889 -2.434 14.278 1.00 79.62 176 TRP A N 1
ATOM 1407 C CA . TRP A 1 176 ? -6.177 -2.501 12.842 1.00 79.62 176 TRP A CA 1
ATOM 1408 C C . TRP A 1 176 ? -7.452 -3.275 12.529 1.00 79.62 176 TRP A C 1
ATOM 1410 O O . TRP A 1 176 ? -8.009 -3.132 11.440 1.00 79.62 176 TRP A O 1
ATOM 1420 N N . ARG A 1 177 ? -7.914 -4.097 13.473 1.00 77.69 177 ARG A N 1
ATOM 1421 C CA . ARG A 1 177 ? -9.188 -4.794 13.338 1.00 77.69 177 ARG A CA 1
ATOM 1422 C C . ARG A 1 177 ? -10.323 -3.793 13.460 1.00 77.69 177 ARG A C 1
ATOM 1424 O O . ARG A 1 177 ? -10.233 -2.815 14.209 1.00 77.69 177 ARG A O 1
ATOM 1431 N N . LYS A 1 178 ? -11.404 -4.026 12.713 1.00 67.69 178 LYS A N 1
ATOM 1432 C CA . LYS A 1 178 ? -12.603 -3.191 12.840 1.00 67.69 178 LYS A CA 1
ATOM 1433 C C . LYS A 1 178 ? -13.005 -3.180 14.317 1.00 67.69 178 LYS A C 1
ATOM 1435 O O . LYS A 1 178 ? -13.125 -4.231 14.942 1.00 67.69 178 LYS A O 1
ATOM 1440 N N . LEU A 1 179 ? -13.241 -1.993 14.882 1.00 48.16 179 LEU A N 1
ATOM 1441 C CA . LEU A 1 179 ? -13.971 -1.894 16.144 1.00 48.16 179 LEU A CA 1
ATOM 1442 C C . LEU A 1 179 ? -15.381 -2.408 15.863 1.00 48.16 179 LEU A C 1
ATOM 1444 O O . LEU A 1 179 ? -16.239 -1.658 15.397 1.00 48.16 179 LEU A O 1
ATOM 1448 N N . THR A 1 180 ? -15.612 -3.696 16.099 1.00 38.84 180 THR A N 1
ATOM 1449 C CA . THR A 1 180 ? -16.950 -4.266 16.098 1.00 38.84 180 THR A CA 1
ATOM 1450 C C . THR A 1 180 ? -17.692 -3.605 17.249 1.00 38.84 180 THR A C 1
ATOM 1452 O O . THR A 1 180 ? -17.602 -4.035 18.399 1.00 38.84 180 THR A O 1
ATOM 1455 N N . TYR A 1 181 ? -18.416 -2.523 16.965 1.00 38.22 181 TYR A N 1
ATOM 1456 C CA . TYR A 1 181 ? -19.475 -2.083 17.855 1.00 38.22 181 TYR A CA 1
ATOM 1457 C C . TYR A 1 181 ? -20.514 -3.205 17.845 1.00 38.22 181 TYR A C 1
ATOM 1459 O O . TYR A 1 181 ? -21.377 -3.261 16.973 1.00 38.22 181 TYR A O 1
ATOM 1467 N N . LYS A 1 182 ? -20.409 -4.130 18.806 1.00 32.03 182 LYS A N 1
ATOM 1468 C CA . LYS A 1 182 ? -21.558 -4.918 19.245 1.00 32.03 182 LYS A CA 1
ATOM 1469 C C . LYS A 1 182 ? -22.564 -3.903 19.779 1.00 32.03 182 LYS A C 1
ATOM 1471 O O . LYS A 1 182 ? -22.452 -3.462 20.922 1.00 32.03 182 LYS A O 1
ATOM 1476 N N . GLY A 1 183 ? -23.474 -3.462 18.911 1.00 34.41 183 GLY A N 1
ATOM 1477 C CA . GLY A 1 183 ? -24.686 -2.779 19.336 1.00 34.41 183 GLY A CA 1
ATOM 1478 C C . GLY A 1 183 ? -25.357 -3.651 20.392 1.00 34.41 183 GLY A C 1
ATOM 1479 O O . GLY A 1 183 ? -25.513 -4.854 20.182 1.00 34.41 183 GLY A O 1
ATOM 1480 N N . LYS A 1 184 ? -25.620 -3.057 21.556 1.00 31.52 184 LYS A N 1
ATOM 1481 C CA . LYS A 1 184 ? -26.522 -3.631 22.554 1.00 31.52 184 LYS A CA 1
ATOM 1482 C C . LYS A 1 184 ? -27.946 -3.615 22.022 1.00 31.52 184 LYS A C 1
ATOM 1484 O O . LYS A 1 184 ? -28.270 -2.639 21.308 1.00 31.52 184 LYS A O 1
#

Sequence (184 aa):
MFLLGLNRTCHLVVSLSISMALILPPTISNMEFHKYDEDEYPEYYRKSSDYIKGSNTDVPQPFRIGEILSITCKASYSLKDETADIKLKVRKLYRPENTHKGAKCGYQTDYNLLYCSIEETAVVGINMLIGKCFISCEADLDLSVREYTAQGPDRFYFREAYNAKTQEVEDVPSEWRKLTYKGK